Protein AF-A0AAU9UT61-F1 (afdb_monomer_lite)

Secondary structure (DSSP, 8-state):
-----SSHHHHHHHHHHHHHHHHHHHHHHHHHHHHHHHHHHHTTSTTS-HHHHHHHHHHHHHHHHHHHHHHHHHHHHHHHHHHHHHHHHHHHHHHHHHHHHHHTT--HHHHHHHHHHGGGGT-SSHHHHHHHHHHH--TTTHHHHHHHHHHHHHHHHHHHHHHHHHHHHHTSPPPP---PPP-------SSSSSSSSS-S----------------------

InterPro domains:
  IPR051336 Rho GTPase-activating Guanine Nucleotide Exchange Factors [PTHR22826] (3-192)
  IPR056466 Guanine nucleotide e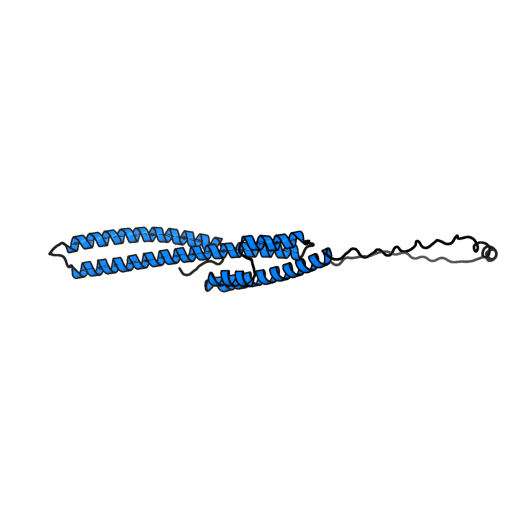xchange factor DBS-like, spectrin-like [PF23289] (108-169)

Radius of gyration: 41.84 Å; chains: 1; bounding box: 64×30×149 Å

Foldseek 3Di:
DPDQDQALVVLVVLLVVLVVVVVVLVVVLVVLVVLLVVLVVQCVDPPDPNVVSVVVNVVSVVVNVVVVVVSVVSNVLSVLSNLLNVLLVLLVVLLVLLVVCLVDPNALVSLVVSQVSCVVSPPPDLVRSLVVSCVSDDPVNNVVSVVSSVSSVVSVVSSVVRNVVNVVVVPDPDDPPPPDPPPPPDDPPDPPPPPPPPPDDDDDDDDDDDDDDDDDDDDDDD

Structure (mmCIF, N/CA/C/O backbone):
data_AF-A0AAU9UT61-F1
#
_entry.id   AF-A0AAU9UT61-F1
#
loop_
_atom_site.group_PDB
_atom_site.id
_atom_site.type_symbol
_atom_site.label_atom_id
_atom_site.label_alt_id
_atom_site.label_comp_id
_atom_site.label_asym_id
_atom_site.label_entity_id
_atom_site.label_seq_id
_atom_site.pdbx_PDB_ins_code
_atom_site.Cartn_x
_atom_site.Cartn_y
_atom_site.Cartn_z
_atom_site.occupancy
_atom_site.B_iso_or_equiv
_atom_site.auth_seq_id
_atom_site.auth_comp_id
_atom_site.auth_asym_id
_atom_site.auth_atom_id
_atom_site.pdbx_PDB_model_num
ATOM 1 N N . MET A 1 1 ? -10.524 -9.223 9.464 1.00 60.22 1 MET A N 1
ATOM 2 C CA . MET A 1 1 ? -10.178 -8.564 8.187 1.00 60.22 1 MET A CA 1
ATOM 3 C C . MET A 1 1 ? -8.662 -8.560 8.034 1.00 60.22 1 MET A C 1
ATOM 5 O O . MET A 1 1 ? -8.000 -7.753 8.673 1.00 60.22 1 MET A O 1
ATOM 9 N N . THR A 1 2 ? -8.104 -9.513 7.288 1.00 74.44 2 THR A N 1
ATOM 10 C CA . THR A 1 2 ? -6.650 -9.608 7.026 1.00 74.44 2 THR A CA 1
ATOM 11 C C . THR A 1 2 ? -6.279 -9.186 5.606 1.00 74.44 2 THR A C 1
ATOM 13 O O . THR A 1 2 ? -5.107 -9.001 5.319 1.00 74.44 2 THR A O 1
ATOM 16 N N . GLU A 1 3 ? -7.267 -9.001 4.729 1.00 87.00 3 GLU A N 1
ATOM 17 C CA . GLU A 1 3 ? -7.051 -8.600 3.341 1.00 87.00 3 GLU A CA 1
ATOM 18 C C . GLU A 1 3 ? -6.483 -7.180 3.237 1.00 87.00 3 GLU A C 1
ATOM 20 O O . GLU A 1 3 ? -6.907 -6.265 3.950 1.00 87.00 3 GLU A O 1
ATOM 25 N N . VAL A 1 4 ? -5.535 -6.994 2.322 1.00 86.75 4 VAL A N 1
ATOM 26 C CA . VAL A 1 4 ? -4.835 -5.723 2.107 1.00 86.75 4 VAL A CA 1
ATOM 27 C C . VAL A 1 4 ? -5.126 -5.123 0.727 1.00 86.75 4 VAL A C 1
ATOM 29 O O . VAL A 1 4 ? -5.067 -3.910 0.599 1.00 86.75 4 VAL A O 1
ATOM 32 N N . GLY A 1 5 ? -5.530 -5.937 -0.256 1.00 90.00 5 GLY A N 1
ATOM 33 C CA . GLY A 1 5 ? -5.783 -5.519 -1.638 1.00 90.00 5 GLY A CA 1
ATOM 34 C C . GLY A 1 5 ? -4.509 -5.463 -2.492 1.00 90.00 5 GLY A C 1
ATOM 35 O O . GLY A 1 5 ? -3.434 -5.114 -2.011 1.00 90.00 5 GLY A O 1
ATOM 36 N N . GLU A 1 6 ? -4.634 -5.820 -3.773 1.00 92.31 6 GLU A N 1
ATOM 37 C CA . GLU A 1 6 ? -3.529 -5.830 -4.755 1.00 92.31 6 GLU A CA 1
ATOM 38 C C . GLU A 1 6 ? -3.671 -4.740 -5.834 1.00 92.31 6 GLU A C 1
ATOM 40 O O . GLU A 1 6 ? -2.904 -4.697 -6.792 1.00 92.31 6 GLU A O 1
ATOM 45 N N . THR A 1 7 ? -4.658 -3.852 -5.696 1.00 95.12 7 THR A N 1
ATOM 46 C CA . THR A 1 7 ? -4.864 -2.694 -6.578 1.00 95.12 7 THR A CA 1
ATOM 47 C C . THR A 1 7 ? -5.206 -1.465 -5.747 1.00 95.12 7 THR A C 1
ATOM 49 O O . THR A 1 7 ? -5.801 -1.598 -4.677 1.00 95.12 7 THR A O 1
ATOM 52 N N . ALA A 1 8 ? -4.874 -0.265 -6.235 1.00 96.44 8 ALA A N 1
ATOM 53 C CA . ALA A 1 8 ? -5.198 0.983 -5.540 1.00 96.44 8 ALA A CA 1
ATOM 54 C C . ALA A 1 8 ? -6.702 1.107 -5.240 1.00 96.44 8 ALA A C 1
ATOM 56 O O . ALA A 1 8 ? -7.068 1.411 -4.110 1.00 96.44 8 ALA A O 1
ATOM 57 N N . ILE A 1 9 ? -7.554 0.766 -6.214 1.00 97.12 9 ILE A N 1
ATOM 58 C CA . ILE A 1 9 ? -9.018 0.799 -6.075 1.00 97.12 9 ILE A CA 1
ATOM 59 C C . ILE A 1 9 ? -9.477 -0.138 -4.954 1.00 97.12 9 ILE A C 1
ATOM 61 O O . ILE A 1 9 ? -10.205 0.285 -4.064 1.00 97.12 9 ILE A O 1
ATOM 65 N N . ARG A 1 10 ? -8.998 -1.391 -4.934 1.00 96.06 10 ARG A N 1
ATOM 66 C CA . ARG A 1 10 ? -9.394 -2.339 -3.883 1.00 96.06 10 ARG A CA 1
ATOM 67 C C . ARG A 1 10 ? -8.943 -1.878 -2.497 1.00 96.06 10 ARG A C 1
ATOM 69 O O . ARG A 1 10 ? -9.664 -2.091 -1.527 1.00 96.06 10 ARG A O 1
ATOM 76 N N . VAL A 1 11 ? -7.757 -1.275 -2.390 1.00 97.44 11 VAL A N 1
ATOM 77 C CA . VAL A 1 11 ? -7.286 -0.701 -1.122 1.00 97.44 11 VAL A CA 1
ATOM 78 C C . VAL A 1 11 ? -8.174 0.471 -0.697 1.00 97.44 11 VAL A C 1
ATOM 80 O O . VAL A 1 11 ? -8.516 0.556 0.479 1.00 97.44 11 VAL A O 1
ATOM 83 N N . ASP A 1 12 ? -8.571 1.342 -1.628 1.00 98.25 12 ASP A N 1
ATOM 84 C CA . ASP A 1 12 ? -9.466 2.472 -1.353 1.00 98.25 12 ASP A CA 1
ATOM 85 C C . ASP A 1 12 ? -10.843 1.987 -0.854 1.00 98.25 12 ASP A C 1
ATOM 87 O O . ASP A 1 12 ? -11.342 2.495 0.153 1.00 98.25 12 ASP A O 1
ATOM 91 N N . ASP A 1 13 ? -11.398 0.930 -1.457 1.00 97.88 13 ASP A N 1
ATOM 92 C CA . ASP A 1 13 ? -12.629 0.283 -0.978 1.00 97.88 13 ASP A CA 1
ATOM 93 C C . ASP A 1 13 ? -12.455 -0.268 0.449 1.00 97.88 13 ASP A C 1
ATOM 95 O O . ASP A 1 13 ? -13.283 -0.029 1.327 1.00 97.88 13 ASP A O 1
ATOM 99 N N . LEU A 1 14 ? -11.339 -0.956 0.721 1.00 97.56 14 LEU A N 1
ATOM 100 C CA . LEU A 1 14 ? -11.031 -1.484 2.055 1.00 97.56 14 LEU A CA 1
ATOM 101 C C . LEU A 1 14 ? -10.856 -0.383 3.107 1.00 97.56 14 LEU A C 1
ATOM 103 O O . LEU A 1 14 ? -11.189 -0.602 4.273 1.00 97.56 14 LEU A O 1
ATOM 107 N N . ILE A 1 15 ? -10.305 0.773 2.727 1.00 98.06 15 ILE A N 1
ATOM 108 C CA . ILE A 1 15 ? -10.194 1.951 3.597 1.00 98.06 15 ILE A CA 1
ATOM 109 C C . ILE A 1 15 ? -11.586 2.480 3.922 1.00 98.06 15 ILE A C 1
ATOM 111 O O . ILE A 1 15 ? -11.870 2.767 5.084 1.00 98.06 15 ILE A O 1
ATOM 115 N N . GLN A 1 16 ? -12.465 2.574 2.925 1.00 98.19 16 GLN A N 1
ATOM 116 C CA . GLN A 1 16 ? -13.840 3.008 3.139 1.00 98.19 16 GLN A CA 1
ATOM 117 C C . GLN A 1 16 ? -14.591 2.052 4.079 1.00 98.19 16 GLN A C 1
ATOM 119 O O . GLN A 1 16 ? -15.157 2.504 5.074 1.00 98.19 16 GLN A O 1
ATOM 124 N N . GLU A 1 17 ? -14.512 0.741 3.832 1.00 97.69 17 GLU A N 1
ATOM 125 C CA . GLU A 1 17 ? -15.081 -0.293 4.707 1.00 97.69 17 GLU A CA 1
ATOM 126 C C . GLU A 1 17 ? -14.534 -0.187 6.145 1.00 97.69 17 GLU A C 1
ATOM 128 O O . GLU A 1 17 ? -15.287 -0.273 7.116 1.00 97.69 17 GLU A O 1
ATOM 133 N N . ALA A 1 18 ? -13.220 0.022 6.305 1.00 97.69 18 ALA A N 1
ATOM 134 C CA . ALA A 1 18 ? -12.590 0.156 7.619 1.00 97.69 18 ALA A CA 1
ATOM 135 C C . ALA A 1 18 ? -13.065 1.413 8.366 1.00 97.69 18 ALA A C 1
ATOM 137 O O . ALA A 1 18 ? -13.357 1.333 9.557 1.00 97.69 18 ALA A O 1
ATOM 138 N N . ASN A 1 19 ? -13.205 2.541 7.666 1.00 97.94 19 ASN A N 1
ATOM 139 C CA . ASN A 1 19 ? -13.713 3.789 8.236 1.00 97.94 19 ASN A CA 1
ATOM 140 C C . ASN A 1 19 ? -15.184 3.673 8.660 1.00 97.94 19 ASN A C 1
ATOM 142 O O . ASN A 1 19 ? -15.597 4.253 9.663 1.00 97.94 19 ASN A O 1
ATOM 146 N N . GLU A 1 20 ? -16.002 2.953 7.893 1.00 97.94 20 GLU A N 1
ATOM 147 C CA . GLU A 1 20 ? -17.396 2.678 8.253 1.00 97.94 20 GLU A CA 1
ATOM 148 C C . GLU A 1 20 ? -17.486 1.778 9.484 1.00 97.94 20 GLU A C 1
ATOM 150 O O . GLU A 1 20 ? -18.242 2.076 10.410 1.00 97.94 20 GLU A O 1
ATOM 155 N N . PHE A 1 21 ? -16.663 0.731 9.537 1.00 97.12 21 PHE A N 1
ATOM 156 C CA . PHE A 1 21 ? -16.574 -0.147 10.697 1.00 97.12 21 PHE A CA 1
ATOM 157 C C . PHE A 1 21 ? -16.093 0.595 11.952 1.00 97.12 21 PHE A C 1
ATOM 159 O O . PHE A 1 21 ? -16.674 0.432 13.022 1.00 97.12 21 PHE A O 1
ATOM 166 N N . GLU A 1 22 ? -15.088 1.463 11.828 1.00 97.88 22 GLU A N 1
ATOM 167 C CA . GLU A 1 22 ? -14.595 2.293 12.932 1.00 97.88 22 GLU A CA 1
ATOM 168 C C . GLU A 1 22 ? -15.691 3.192 13.514 1.00 97.88 22 GLU A C 1
ATOM 170 O O . GLU A 1 22 ? -15.798 3.308 14.733 1.00 97.88 22 GLU A O 1
ATOM 175 N N . LYS A 1 23 ? -16.555 3.779 12.676 1.00 98.00 23 LYS A N 1
ATOM 176 C CA . LYS A 1 23 ? -17.697 4.576 13.160 1.00 98.00 23 LYS A CA 1
ATOM 177 C C . LYS A 1 23 ? -18.652 3.748 14.016 1.00 98.00 23 LYS A C 1
ATOM 179 O O . LYS A 1 23 ? -19.083 4.233 15.056 1.00 98.00 23 LYS A O 1
ATOM 184 N N . LEU A 1 24 ? -18.957 2.517 13.601 1.00 97.31 24 LEU A N 1
ATOM 185 C CA . LEU A 1 24 ? -19.801 1.608 14.382 1.00 97.31 24 LEU A CA 1
ATOM 186 C C . LEU A 1 24 ? -19.140 1.267 15.722 1.00 97.31 24 LEU A C 1
ATOM 188 O O . LEU A 1 24 ? -19.769 1.386 16.769 1.00 97.31 24 LEU A O 1
ATOM 192 N N . CYS A 1 25 ? -17.848 0.933 15.701 1.00 98.00 25 CYS A N 1
ATOM 193 C CA . CYS A 1 25 ? -17.097 0.655 16.920 1.00 98.00 25 CYS A CA 1
ATOM 194 C C . CYS A 1 25 ? -17.022 1.858 17.862 1.00 98.00 25 CYS A C 1
ATOM 196 O O . CYS A 1 25 ? -17.060 1.669 19.072 1.00 98.00 25 CYS A O 1
ATOM 198 N N . ASN A 1 26 ? -16.934 3.086 17.348 1.00 98.12 26 ASN A N 1
ATOM 199 C CA . ASN A 1 26 ? -16.923 4.281 18.191 1.00 98.12 26 ASN A CA 1
ATOM 200 C C . ASN A 1 26 ? -18.237 4.441 18.968 1.00 98.12 26 ASN A C 1
ATOM 202 O O . ASN A 1 26 ? -18.188 4.761 20.152 1.00 98.12 26 ASN A O 1
ATOM 206 N N . CYS A 1 27 ? -19.387 4.123 18.364 1.00 97.44 27 CYS A N 1
ATOM 207 C CA . CYS A 1 27 ? -20.659 4.083 19.092 1.00 97.44 27 CYS A CA 1
ATOM 208 C C . CYS A 1 27 ? -20.646 3.035 20.222 1.00 97.44 27 CYS A C 1
ATOM 210 O O . CYS A 1 27 ? -21.096 3.316 21.333 1.00 97.44 27 CYS A O 1
ATOM 212 N N . ASP A 1 28 ? -20.089 1.846 19.970 1.00 97.75 28 ASP A N 1
ATOM 213 C CA . ASP A 1 28 ? -19.960 0.798 20.992 1.00 97.75 28 ASP A CA 1
ATOM 214 C C . ASP A 1 28 ? -18.986 1.199 22.114 1.00 97.75 28 ASP A C 1
ATOM 216 O O . ASP A 1 28 ? -19.228 0.912 23.287 1.00 97.75 28 ASP A O 1
ATOM 220 N N . LEU A 1 29 ? -17.893 1.891 21.777 1.00 98.62 29 LEU A N 1
ATOM 221 C CA . LEU A 1 29 ? -16.911 2.402 22.737 1.00 98.62 29 LEU A CA 1
ATOM 222 C C . LEU A 1 29 ? -17.504 3.504 23.627 1.00 98.62 29 LEU A C 1
ATOM 224 O O . LEU A 1 29 ? -17.255 3.510 24.833 1.00 98.62 29 LEU A O 1
ATOM 228 N N . GLU A 1 30 ? -18.316 4.400 23.062 1.00 98.50 30 GLU A N 1
ATOM 229 C CA . GLU A 1 30 ? -19.066 5.409 23.819 1.00 98.50 30 GLU A CA 1
ATOM 230 C C . GLU A 1 30 ? -20.062 4.750 24.782 1.00 98.50 30 GLU A C 1
ATOM 232 O O . GLU A 1 30 ? -20.091 5.082 25.971 1.00 98.50 30 GLU A O 1
ATOM 237 N N . ALA A 1 31 ? -20.824 3.758 24.306 1.00 98.31 31 ALA A N 1
ATOM 238 C CA . ALA A 1 31 ? -21.743 2.993 25.144 1.00 98.31 31 ALA A CA 1
ATOM 239 C C . ALA A 1 31 ? -21.006 2.255 26.275 1.00 98.31 31 ALA A C 1
ATOM 241 O O . ALA A 1 31 ? -21.443 2.279 27.427 1.00 98.31 31 ALA A O 1
ATOM 242 N N . ALA A 1 32 ? -19.857 1.647 25.974 1.00 98.50 32 ALA A N 1
ATOM 243 C CA . ALA A 1 32 ? -19.017 0.986 26.963 1.00 98.50 32 ALA A CA 1
ATOM 244 C C . ALA A 1 32 ? -18.505 1.964 28.033 1.00 98.50 32 ALA A C 1
ATOM 246 O O . ALA A 1 32 ? -18.538 1.639 29.220 1.00 98.50 32 ALA A O 1
ATOM 247 N N . SER A 1 33 ? -18.083 3.168 27.631 1.00 98.38 33 SER A N 1
ATOM 248 C CA . SER A 1 33 ? -17.662 4.227 28.557 1.00 98.38 33 SER A CA 1
ATOM 249 C C . SER A 1 33 ? -18.796 4.630 29.500 1.00 98.38 33 SER A C 1
ATOM 251 O O . SER A 1 33 ? -18.595 4.674 30.711 1.00 98.38 33 SER A O 1
ATOM 253 N N . ALA A 1 34 ? -20.008 4.831 28.975 1.00 98.56 34 ALA A N 1
ATOM 254 C CA . ALA A 1 34 ? -21.174 5.169 29.790 1.00 98.56 34 ALA A CA 1
ATOM 255 C C . ALA A 1 34 ? -21.527 4.064 30.806 1.00 98.56 34 ALA A C 1
ATOM 257 O O . ALA A 1 34 ? -21.855 4.356 31.956 1.00 98.56 34 ALA A O 1
ATOM 258 N N . VAL A 1 35 ? -21.425 2.787 30.413 1.00 98.44 35 VAL A N 1
ATOM 259 C CA . VAL A 1 35 ? -21.641 1.643 31.319 1.00 98.44 35 VAL A CA 1
ATOM 260 C C . VAL A 1 35 ? -20.580 1.591 32.418 1.00 98.44 35 VAL A C 1
ATOM 262 O O . VAL A 1 35 ? -20.914 1.333 33.574 1.00 98.44 35 VAL A O 1
ATOM 265 N N . ILE A 1 36 ? -19.316 1.858 32.081 1.00 98.50 36 ILE A N 1
ATOM 266 C CA . ILE A 1 36 ? -18.225 1.933 33.061 1.00 98.50 36 ILE A CA 1
ATOM 267 C C . ILE A 1 36 ? -18.491 3.049 34.075 1.00 98.50 36 ILE A C 1
ATOM 269 O O . ILE A 1 36 ? -18.409 2.802 35.277 1.00 98.50 36 ILE A O 1
ATOM 273 N N . GLU A 1 37 ? -18.859 4.245 33.611 1.00 98.31 37 GLU A N 1
ATOM 274 C CA . GLU A 1 37 ? -19.179 5.384 34.479 1.00 98.31 37 GLU A CA 1
ATOM 275 C C . GLU A 1 37 ? -20.346 5.080 35.425 1.00 98.31 37 GLU A C 1
ATOM 277 O O . GLU A 1 37 ? -20.317 5.460 36.597 1.00 98.31 37 GLU A O 1
ATOM 282 N N . GLU A 1 38 ? -21.377 4.384 34.945 1.00 97.94 38 GLU A N 1
ATOM 283 C CA . GLU A 1 38 ? -22.503 3.988 35.789 1.00 97.94 38 GLU A CA 1
ATOM 284 C C . GLU A 1 38 ? -22.108 2.910 36.806 1.00 97.94 38 GLU A C 1
ATOM 286 O O . GLU A 1 38 ? -22.463 3.008 37.981 1.00 97.94 38 GLU A O 1
ATOM 291 N N . GLY A 1 39 ? -21.292 1.933 36.401 1.00 97.50 39 GLY A N 1
ATOM 292 C CA . GLY A 1 39 ? -20.704 0.958 37.320 1.00 97.50 39 GLY A CA 1
ATOM 293 C C . GLY A 1 39 ? -19.881 1.629 38.425 1.00 97.50 39 GLY A C 1
ATOM 294 O O . GLY A 1 39 ? -20.010 1.282 39.597 1.00 97.50 39 GLY A O 1
ATOM 295 N N . GLU A 1 40 ? -19.098 2.654 38.086 1.00 96.81 40 GLU A N 1
ATOM 296 C CA . GLU A 1 40 ? -18.321 3.447 39.048 1.00 96.81 40 GLU A CA 1
ATOM 297 C C . GLU A 1 40 ? -19.184 4.257 40.022 1.00 96.81 40 GLU A C 1
ATOM 299 O O . GLU A 1 40 ? -18.769 4.497 41.160 1.00 96.81 40 GLU A O 1
ATOM 304 N N . LYS A 1 41 ? -20.394 4.662 39.623 1.00 96.56 41 LYS A N 1
ATOM 305 C CA . LYS A 1 41 ? -21.373 5.251 40.549 1.00 96.56 41 LYS A CA 1
ATOM 306 C C . LYS A 1 41 ? -21.973 4.190 41.465 1.00 96.56 41 LYS A C 1
ATOM 308 O O . LYS A 1 41 ? -22.031 4.423 42.670 1.00 96.56 41 LYS A O 1
ATOM 313 N N . LEU A 1 42 ? -22.371 3.037 40.925 1.00 96.31 42 LEU A N 1
ATOM 314 C CA . LEU A 1 42 ? -22.972 1.943 41.697 1.00 96.31 42 LEU A CA 1
ATOM 315 C C . LEU A 1 42 ? -22.025 1.394 42.765 1.00 96.31 42 LEU A C 1
ATOM 317 O O . LEU A 1 42 ? -22.471 1.127 43.873 1.00 96.31 42 LEU A O 1
ATOM 321 N N . MET A 1 43 ? -20.722 1.308 42.486 1.00 96.62 43 MET A N 1
ATOM 322 C CA . MET A 1 43 ? -19.719 0.872 43.470 1.00 96.62 43 MET A CA 1
ATOM 323 C C . MET A 1 43 ? -19.601 1.795 44.696 1.00 96.62 43 MET A C 1
ATOM 325 O O . MET A 1 43 ? -19.000 1.410 45.696 1.00 96.62 43 MET A O 1
ATOM 329 N N . LYS A 1 44 ? -20.168 3.009 44.651 1.00 94.06 44 LYS A N 1
ATOM 330 C CA . LYS A 1 44 ? -20.243 3.916 45.811 1.00 94.06 44 LYS A CA 1
ATOM 331 C C . LYS A 1 44 ? -21.434 3.605 46.724 1.00 94.06 44 LYS A C 1
ATOM 333 O O . LYS A 1 44 ? -21.485 4.140 47.830 1.00 94.06 44 LYS A O 1
ATOM 338 N N . ASP A 1 45 ? -22.385 2.780 46.277 1.00 92.81 45 ASP A N 1
ATOM 339 C CA . ASP A 1 45 ? -23.514 2.322 47.086 1.00 92.81 45 ASP A CA 1
ATOM 340 C C . ASP A 1 45 ? -23.047 1.222 48.064 1.00 92.81 45 ASP A C 1
ATOM 342 O O . ASP A 1 45 ? -22.555 0.181 47.611 1.00 92.81 45 ASP A O 1
ATOM 346 N N . PRO A 1 46 ? -23.220 1.402 49.391 1.00 87.06 46 PRO A N 1
ATOM 347 C CA . PRO A 1 46 ? -22.836 0.414 50.403 1.00 87.06 46 PRO A CA 1
ATOM 348 C C . PRO A 1 46 ? -23.513 -0.957 50.268 1.00 87.06 46 PRO A C 1
ATOM 350 O O . PRO A 1 46 ? -23.050 -1.921 50.872 1.00 87.06 46 PRO A O 1
ATOM 353 N N . LEU A 1 47 ? -24.626 -1.045 49.535 1.00 90.75 47 LEU A N 1
ATOM 354 C CA . LEU A 1 47 ? -25.378 -2.281 49.315 1.00 90.75 47 LEU A CA 1
ATOM 355 C C . LEU A 1 47 ? -24.985 -2.998 48.014 1.00 90.75 47 LEU A C 1
ATOM 357 O O . LEU A 1 47 ? -25.509 -4.075 47.724 1.00 90.75 47 LEU A O 1
ATOM 361 N N . SER A 1 48 ? -24.090 -2.410 47.217 1.00 88.00 48 SER A N 1
ATOM 362 C CA . SER A 1 48 ? -23.665 -2.968 45.935 1.00 88.00 48 SER A CA 1
ATOM 363 C C . SER A 1 48 ? -22.648 -4.104 46.084 1.00 88.00 48 SER A C 1
ATOM 365 O O . SER A 1 48 ? -21.900 -4.204 47.057 1.00 88.00 48 SER A O 1
ATOM 367 N N . SER A 1 49 ? -22.595 -4.972 45.073 1.00 89.81 49 SER A N 1
ATOM 368 C CA . SER A 1 49 ? -21.585 -6.026 44.974 1.00 89.81 49 SER A CA 1
ATOM 369 C C . SER A 1 49 ? -20.336 -5.497 44.263 1.00 89.81 49 SER A C 1
ATOM 371 O O . SER A 1 49 ? -20.143 -5.729 43.069 1.00 89.81 49 SER A O 1
ATOM 373 N N . VAL A 1 50 ? -19.521 -4.736 44.999 1.00 92.81 50 VAL A N 1
ATOM 374 C CA . VAL A 1 50 ? -18.379 -3.972 44.462 1.00 92.81 50 VAL A CA 1
ATOM 375 C C . VAL A 1 50 ? -17.438 -4.838 43.619 1.00 92.81 50 VAL A C 1
ATOM 377 O O . VAL A 1 50 ? -17.231 -4.519 42.453 1.00 92.81 50 VAL A O 1
ATOM 380 N N . ASP A 1 51 ? -16.961 -5.970 44.147 1.00 92.56 51 ASP A N 1
ATOM 381 C CA . ASP A 1 51 ? -15.981 -6.836 43.465 1.00 92.56 51 ASP A CA 1
ATOM 382 C C . ASP A 1 51 ? -16.463 -7.318 42.084 1.00 92.56 51 ASP A C 1
ATOM 384 O O . ASP A 1 51 ? -15.706 -7.383 41.112 1.00 92.56 51 ASP A O 1
ATOM 388 N N . HIS A 1 52 ? -17.754 -7.645 41.973 1.00 94.25 52 HIS A N 1
ATOM 389 C CA . HIS A 1 52 ? -18.342 -8.113 40.721 1.00 94.25 52 HIS A CA 1
ATOM 390 C C . HIS A 1 52 ? -18.494 -6.981 39.698 1.00 94.25 52 HIS A C 1
ATOM 392 O O . HIS A 1 52 ? -18.246 -7.196 38.508 1.00 94.25 52 HIS A O 1
ATOM 398 N N . ILE A 1 53 ? -18.894 -5.787 40.148 1.00 96.81 53 ILE A N 1
ATOM 399 C CA . ILE A 1 53 ? -19.034 -4.608 39.285 1.00 96.81 53 ILE A CA 1
ATOM 400 C C . ILE A 1 53 ? -17.654 -4.159 38.795 1.00 96.81 53 ILE A C 1
ATOM 402 O O . ILE A 1 53 ? -17.472 -3.949 37.595 1.00 96.81 53 ILE A O 1
ATOM 406 N N . GLU A 1 54 ? -16.670 -4.088 39.692 1.00 97.38 54 GLU A N 1
ATOM 407 C CA . GLU A 1 54 ? -15.296 -3.710 39.367 1.00 97.38 54 GLU A CA 1
ATOM 408 C C . GLU A 1 54 ? -14.707 -4.639 38.303 1.00 97.38 54 GLU A C 1
ATOM 410 O O . GLU A 1 54 ? -14.239 -4.170 37.262 1.00 97.38 54 GLU A O 1
ATOM 415 N N . SER A 1 55 ? -14.826 -5.957 38.504 1.00 97.81 55 SER A N 1
ATOM 416 C CA . SER A 1 55 ? -14.347 -6.964 37.552 1.00 97.81 55 SER A CA 1
ATOM 417 C C . SER A 1 55 ? -14.928 -6.762 36.146 1.00 97.81 55 SER A C 1
ATOM 419 O O . SER A 1 55 ? -14.192 -6.826 35.156 1.00 97.81 55 SER A O 1
ATOM 421 N N . LYS A 1 56 ? -16.227 -6.451 36.040 1.00 98.06 56 LYS A N 1
ATOM 422 C CA . LYS A 1 56 ? -16.890 -6.206 34.751 1.00 98.06 56 LYS A CA 1
ATOM 423 C C . LYS A 1 56 ? -16.491 -4.884 34.108 1.00 98.06 56 LYS A C 1
ATOM 425 O O . LYS A 1 56 ? -16.254 -4.860 32.900 1.00 98.06 56 LYS A O 1
ATOM 430 N N . CYS A 1 57 ? -16.339 -3.816 34.887 1.00 98.44 57 CYS A N 1
ATOM 431 C CA . CYS A 1 57 ? -15.821 -2.547 34.377 1.00 98.44 57 CYS A CA 1
ATOM 432 C C . CYS A 1 57 ? -14.380 -2.692 33.864 1.00 98.44 57 CYS A C 1
ATOM 434 O O . CYS A 1 57 ? -14.037 -2.153 32.812 1.00 98.44 57 CYS A O 1
ATOM 436 N N . GLU A 1 58 ? -13.526 -3.448 34.559 1.00 98.38 58 GLU A N 1
ATOM 437 C CA . GLU A 1 58 ? -12.168 -3.717 34.088 1.00 98.38 58 GLU A CA 1
ATOM 438 C C . GLU A 1 58 ? -12.120 -4.571 32.817 1.00 98.38 58 GLU A C 1
ATOM 440 O O . GLU A 1 58 ? -11.325 -4.292 31.918 1.00 98.38 58 GLU A O 1
ATOM 445 N N . GLU A 1 59 ? -12.941 -5.620 32.733 1.00 98.44 59 GLU A N 1
ATOM 446 C CA . GLU A 1 59 ? -13.063 -6.454 31.534 1.00 98.44 59 GLU A CA 1
ATOM 447 C C . GLU A 1 59 ? -13.488 -5.611 30.321 1.00 98.44 59 GLU A C 1
ATOM 449 O O . GLU A 1 59 ? -12.888 -5.719 29.244 1.00 98.44 59 GLU A O 1
ATOM 454 N N . LEU A 1 60 ? -14.453 -4.705 30.515 1.00 98.44 60 LEU A N 1
ATOM 455 C CA . LEU A 1 60 ? -14.928 -3.812 29.464 1.00 98.44 60 LEU A CA 1
ATOM 456 C C . LEU A 1 60 ? -13.849 -2.804 29.048 1.00 98.44 60 LEU A C 1
ATOM 458 O O . LEU A 1 60 ? -13.592 -2.659 27.856 1.00 98.44 60 LEU A O 1
ATOM 462 N N . ARG A 1 61 ? -13.125 -2.201 30.005 1.00 98.62 61 ARG A N 1
ATOM 463 C CA . ARG A 1 61 ? -11.966 -1.334 29.714 1.00 98.62 61 ARG A CA 1
ATOM 464 C C . ARG A 1 61 ? -10.911 -2.049 28.873 1.00 98.62 61 ARG A C 1
ATOM 466 O O . ARG A 1 61 ? -10.490 -1.516 27.849 1.00 98.62 61 ARG A O 1
ATOM 473 N N . ARG A 1 62 ? -10.507 -3.265 29.267 1.00 98.62 62 ARG A N 1
ATOM 474 C CA . ARG A 1 62 ? -9.510 -4.055 28.520 1.00 98.62 62 ARG A CA 1
ATOM 475 C C . ARG A 1 62 ? -9.983 -4.355 27.098 1.00 98.62 62 ARG A C 1
ATOM 477 O O . ARG A 1 62 ? -9.204 -4.219 26.156 1.00 98.62 62 ARG A O 1
ATOM 484 N N . THR A 1 63 ? -11.250 -4.732 26.938 1.00 98.38 63 THR A N 1
ATOM 485 C CA . THR A 1 63 ? -11.834 -5.054 25.628 1.00 98.38 63 THR A CA 1
ATOM 486 C C . THR A 1 63 ? -11.915 -3.819 24.728 1.00 98.38 63 THR A C 1
ATOM 488 O O . THR A 1 63 ? -11.507 -3.890 23.569 1.00 98.38 63 THR A O 1
ATOM 491 N N . SER A 1 64 ? -12.339 -2.672 25.267 1.00 98.62 64 SER A N 1
ATOM 492 C CA . SER A 1 64 ? -12.350 -1.389 24.555 1.00 98.62 64 SER A CA 1
ATOM 493 C C . SER A 1 64 ? -10.950 -0.977 24.100 1.00 98.62 64 SER A C 1
ATOM 495 O O . SER A 1 64 ? -10.755 -0.635 22.935 1.00 98.62 64 SER A O 1
ATOM 497 N N . SER A 1 65 ? -9.942 -1.074 24.977 1.00 98.56 65 SER A N 1
ATOM 498 C CA . SER A 1 65 ? -8.549 -0.785 24.610 1.00 98.56 65 SER A CA 1
ATOM 499 C C . SER A 1 65 ? -8.037 -1.701 23.497 1.00 98.56 65 SER A C 1
ATOM 501 O O . SER A 1 65 ? -7.400 -1.225 22.557 1.00 98.56 65 SER A O 1
ATOM 503 N N . LEU A 1 66 ? -8.344 -3.001 23.565 1.00 98.31 66 LEU A N 1
ATOM 504 C CA . LEU A 1 66 ? -7.964 -3.953 22.524 1.00 98.31 66 LEU A CA 1
ATOM 505 C C . LEU A 1 66 ? -8.628 -3.614 21.183 1.00 98.31 66 LEU A C 1
ATOM 507 O O . LEU A 1 66 ? -7.966 -3.663 20.148 1.00 98.31 66 LEU A O 1
ATOM 511 N N . LEU A 1 67 ? -9.915 -3.260 21.182 1.00 98.06 67 LEU A N 1
ATOM 512 C CA . LEU A 1 67 ? -10.631 -2.877 19.965 1.00 98.06 67 LEU A CA 1
ATOM 513 C C . LEU A 1 67 ? -10.004 -1.639 19.308 1.00 98.06 67 LEU A C 1
ATOM 515 O O . LEU A 1 67 ? -9.727 -1.666 18.108 1.00 98.06 67 LEU A O 1
ATOM 519 N N . ILE A 1 68 ? -9.696 -0.606 20.100 1.00 98.44 68 ILE A N 1
ATOM 520 C CA . ILE A 1 68 ? -9.016 0.612 19.630 1.00 98.44 68 ILE A CA 1
ATOM 521 C C . ILE A 1 68 ? -7.672 0.265 18.975 1.00 98.44 68 ILE A C 1
ATOM 523 O O . ILE A 1 68 ? -7.399 0.702 17.856 1.00 98.44 68 ILE A O 1
ATOM 527 N N . GLU A 1 69 ? -6.853 -0.571 19.621 1.00 98.19 69 GLU A N 1
ATOM 528 C CA . GLU A 1 69 ? -5.562 -1.000 19.068 1.00 98.19 69 GLU A CA 1
ATOM 529 C C . GLU A 1 69 ? -5.737 -1.719 17.718 1.00 98.19 69 GLU A C 1
ATOM 531 O O . GLU A 1 69 ? -4.982 -1.488 16.768 1.00 98.19 69 GLU A O 1
ATOM 536 N N . LYS A 1 70 ? -6.753 -2.584 17.595 1.00 97.44 70 LYS A N 1
ATOM 537 C CA . LYS A 1 70 ? -7.029 -3.318 16.350 1.00 97.44 70 LYS A CA 1
ATOM 538 C C . LYS A 1 70 ? -7.468 -2.393 15.218 1.00 97.44 70 LYS A C 1
ATOM 540 O O . LYS A 1 70 ? -6.994 -2.588 14.097 1.00 97.44 70 LYS A O 1
ATOM 545 N N . ILE A 1 71 ? -8.313 -1.403 15.499 1.00 97.69 71 ILE A N 1
ATOM 546 C CA . ILE A 1 71 ? -8.751 -0.396 14.521 1.00 97.69 71 ILE A CA 1
ATOM 547 C C . ILE A 1 71 ? -7.549 0.422 14.041 1.00 97.69 71 ILE A C 1
ATOM 549 O O . ILE A 1 71 ? -7.271 0.470 12.843 1.00 97.69 71 ILE A O 1
ATOM 553 N N . GLN A 1 72 ? -6.753 0.962 14.968 1.00 97.81 72 GLN A N 1
ATOM 554 C CA . GLN A 1 72 ? -5.554 1.738 14.635 1.00 97.81 72 GLN A CA 1
ATOM 555 C C . GLN A 1 72 ? -4.564 0.929 13.792 1.00 97.81 72 GLN A C 1
ATOM 557 O O . GLN A 1 72 ? -4.050 1.409 12.778 1.00 97.81 72 GLN A O 1
ATOM 562 N N . LYS A 1 73 ? -4.324 -0.332 14.171 1.00 96.75 73 LYS A N 1
ATOM 563 C CA . LYS A 1 73 ? -3.452 -1.233 13.415 1.00 96.75 73 LYS A CA 1
ATOM 564 C C . LYS A 1 73 ? -3.991 -1.499 12.010 1.00 96.75 73 LYS A C 1
ATOM 566 O O . LYS A 1 73 ? -3.202 -1.540 11.065 1.00 96.75 73 LYS A O 1
ATOM 571 N N . ARG A 1 74 ? -5.307 -1.685 11.863 1.00 96.56 74 ARG A N 1
ATOM 572 C CA . ARG A 1 74 ? -5.957 -1.910 10.567 1.00 96.56 74 ARG A CA 1
ATOM 573 C C . ARG A 1 74 ? -5.819 -0.691 9.657 1.00 96.56 74 ARG A C 1
ATOM 575 O O . ARG A 1 74 ? -5.379 -0.856 8.521 1.00 96.56 74 ARG A O 1
ATOM 582 N N . ASN A 1 75 ? -6.109 0.500 10.172 1.00 97.06 75 ASN A N 1
ATOM 583 C CA . ASN A 1 75 ? -6.010 1.749 9.420 1.00 97.06 75 ASN A CA 1
ATOM 584 C C . ASN A 1 75 ? -4.567 2.022 8.987 1.00 97.06 75 ASN A C 1
ATOM 586 O O . ASN A 1 75 ? -4.311 2.244 7.808 1.00 97.06 75 ASN A O 1
ATOM 590 N N . MET A 1 76 ? -3.596 1.887 9.900 1.00 96.19 76 MET A N 1
ATOM 591 C CA . MET A 1 76 ? -2.175 2.044 9.563 1.00 96.19 76 MET A CA 1
ATOM 592 C C . MET A 1 76 ? -1.730 1.070 8.463 1.00 96.19 76 MET A C 1
ATOM 594 O O . MET A 1 76 ? -0.959 1.442 7.578 1.00 96.19 76 MET A O 1
ATOM 598 N N . LEU A 1 77 ? -2.182 -0.186 8.526 1.00 95.56 77 LEU A N 1
ATOM 599 C CA . LEU A 1 77 ? -1.848 -1.190 7.521 1.00 95.56 77 LEU A CA 1
ATOM 600 C C . LEU A 1 77 ? -2.399 -0.806 6.141 1.00 95.56 77 LEU A C 1
ATOM 602 O O . LEU A 1 77 ? -1.673 -0.909 5.155 1.00 95.56 77 LEU A O 1
ATOM 606 N N . LEU A 1 78 ? -3.650 -0.346 6.072 1.00 96.62 78 LEU A N 1
ATOM 607 C CA . LEU A 1 78 ? -4.282 0.049 4.813 1.00 96.62 78 LEU A CA 1
ATOM 608 C C . LEU A 1 78 ? -3.658 1.309 4.209 1.00 96.62 78 LEU A C 1
ATOM 610 O O . LEU A 1 78 ? -3.431 1.350 3.003 1.00 96.62 78 LEU A O 1
ATOM 614 N N . THR A 1 79 ? -3.277 2.289 5.031 1.00 96.69 79 THR A N 1
ATOM 615 C CA . THR A 1 79 ? -2.533 3.465 4.557 1.00 96.69 79 THR A CA 1
ATOM 616 C C . THR A 1 79 ? -1.221 3.056 3.887 1.00 96.69 79 THR A C 1
ATOM 618 O O . THR A 1 79 ? -0.942 3.464 2.761 1.00 96.69 79 THR A O 1
ATOM 621 N N . LYS A 1 80 ? -0.440 2.174 4.526 1.00 95.81 80 LYS A N 1
ATOM 622 C CA . LYS A 1 80 ? 0.819 1.667 3.949 1.00 95.81 80 LYS A CA 1
ATOM 623 C C . LYS A 1 80 ? 0.594 0.874 2.665 1.00 95.81 80 LYS A C 1
ATOM 625 O O . LYS A 1 80 ? 1.365 0.999 1.716 1.00 95.81 80 LYS A O 1
ATOM 630 N N . ALA A 1 81 ? -0.468 0.073 2.617 1.00 96.44 81 ALA A N 1
ATOM 631 C CA . ALA A 1 81 ? -0.851 -0.645 1.410 1.00 96.44 81 ALA A CA 1
ATOM 632 C C . ALA A 1 81 ? -1.171 0.310 0.259 1.00 96.44 81 ALA A C 1
ATOM 634 O O . ALA A 1 81 ? -0.756 0.079 -0.876 1.00 96.44 81 ALA A O 1
ATOM 635 N N . ARG A 1 82 ? -1.854 1.418 0.554 1.00 97.69 82 ARG A N 1
ATOM 636 C CA . ARG A 1 82 ? -2.233 2.402 -0.455 1.00 97.69 82 ARG A CA 1
ATOM 637 C C . ARG A 1 82 ? -1.029 3.131 -1.036 1.00 97.69 82 ARG A C 1
ATOM 639 O O . ARG A 1 82 ? -0.974 3.349 -2.249 1.00 97.69 82 ARG A O 1
ATOM 646 N N . GLU A 1 83 ? -0.065 3.469 -0.184 1.00 96.19 83 GLU A N 1
ATOM 647 C CA . GLU A 1 83 ? 1.226 4.030 -0.590 1.00 96.19 83 GLU A CA 1
ATOM 648 C C . GLU A 1 83 ? 2.025 3.047 -1.457 1.00 96.19 83 GLU A C 1
ATOM 650 O O . GLU A 1 83 ? 2.635 3.448 -2.450 1.00 96.19 83 GLU A O 1
ATOM 655 N N . LEU A 1 84 ? 2.006 1.753 -1.113 1.00 96.69 84 LEU A N 1
ATOM 656 C CA . LEU A 1 84 ? 2.640 0.709 -1.915 1.00 96.69 84 LEU A CA 1
ATOM 657 C C . LEU A 1 84 ? 2.005 0.612 -3.310 1.00 96.69 84 LEU A C 1
ATOM 659 O O . LEU A 1 84 ? 2.737 0.592 -4.300 1.00 96.69 84 LEU A O 1
ATOM 663 N N . MET A 1 85 ? 0.670 0.596 -3.398 1.00 97.50 85 MET A N 1
ATOM 664 C CA . MET A 1 85 ? -0.035 0.530 -4.685 1.00 97.50 85 MET A CA 1
ATOM 665 C C . MET A 1 85 ? 0.248 1.753 -5.567 1.00 97.50 85 MET A C 1
ATOM 667 O O . MET A 1 85 ? 0.512 1.589 -6.752 1.00 97.50 85 MET A O 1
ATOM 671 N N . ASP A 1 86 ? 0.315 2.963 -4.998 1.00 96.38 86 ASP A N 1
ATOM 672 C CA . ASP A 1 86 ? 0.676 4.176 -5.754 1.00 96.38 86 ASP A CA 1
ATOM 673 C C . ASP A 1 86 ? 2.071 4.075 -6.399 1.00 96.38 86 ASP A C 1
ATOM 675 O O . ASP A 1 86 ? 2.277 4.451 -7.557 1.00 96.38 86 ASP A O 1
ATOM 679 N N . ARG A 1 87 ? 3.048 3.521 -5.671 1.00 96.06 87 ARG A N 1
ATOM 680 C CA . ARG A 1 87 ? 4.401 3.301 -6.205 1.00 96.06 87 ARG A CA 1
ATOM 681 C C . ARG A 1 87 ? 4.419 2.231 -7.293 1.00 96.06 87 ARG A C 1
ATOM 683 O O . ARG A 1 87 ? 5.146 2.387 -8.275 1.00 96.06 87 ARG A O 1
ATOM 690 N N . ILE A 1 88 ? 3.629 1.170 -7.131 1.00 96.94 88 ILE A N 1
ATOM 691 C CA . ILE A 1 88 ? 3.466 0.117 -8.139 1.00 96.94 88 ILE A CA 1
ATOM 692 C C . ILE A 1 88 ? 2.864 0.688 -9.426 1.00 96.94 88 ILE A C 1
ATOM 694 O O . ILE A 1 88 ? 3.404 0.441 -10.502 1.00 96.94 88 ILE A O 1
ATOM 698 N N . ASP A 1 89 ? 1.808 1.496 -9.333 1.00 97.69 89 ASP A N 1
ATOM 699 C CA . ASP A 1 89 ? 1.152 2.094 -10.501 1.00 97.69 89 ASP A CA 1
ATOM 700 C C . ASP A 1 89 ? 2.103 3.018 -11.272 1.00 97.69 89 ASP A C 1
ATOM 702 O O . ASP A 1 89 ? 2.204 2.940 -12.501 1.00 97.69 89 ASP A O 1
ATOM 706 N N . LYS A 1 90 ? 2.889 3.832 -10.555 1.00 97.75 90 LYS A N 1
ATOM 707 C CA . LYS A 1 90 ? 3.938 4.674 -11.154 1.00 97.75 90 LYS A CA 1
ATOM 708 C C . LYS A 1 90 ? 5.010 3.842 -11.858 1.00 97.75 90 LYS A C 1
ATOM 710 O O . LYS A 1 90 ? 5.363 4.147 -12.997 1.00 97.75 90 LYS A O 1
ATOM 715 N N . ALA A 1 91 ? 5.487 2.770 -11.225 1.00 98.00 91 ALA A N 1
ATOM 716 C CA . ALA A 1 91 ? 6.465 1.867 -11.827 1.00 98.00 91 ALA A CA 1
ATOM 717 C C . ALA A 1 91 ? 5.916 1.153 -13.070 1.00 98.00 91 ALA A C 1
ATOM 719 O O . ALA A 1 91 ? 6.619 1.041 -14.074 1.00 98.00 91 ALA A O 1
ATOM 720 N N . ASN A 1 92 ? 4.658 0.713 -13.039 1.00 98.12 92 ASN A N 1
ATOM 721 C CA . ASN A 1 92 ? 4.005 0.070 -14.176 1.00 98.12 92 ASN A CA 1
ATOM 722 C C . ASN A 1 92 ? 3.828 1.033 -15.355 1.00 98.12 92 ASN A C 1
ATOM 724 O O . ASN A 1 92 ? 4.143 0.665 -16.487 1.00 98.12 92 ASN A O 1
ATOM 728 N N . SER A 1 93 ? 3.393 2.268 -15.093 1.00 98.19 93 SER A N 1
ATOM 729 C CA . SER A 1 93 ? 3.279 3.322 -16.110 1.00 98.19 93 SER A CA 1
ATOM 730 C C . SER A 1 93 ? 4.638 3.661 -16.736 1.00 98.19 93 SER A C 1
ATOM 732 O O . SER A 1 93 ? 4.783 3.727 -17.962 1.00 98.19 93 SER A O 1
ATOM 734 N N . TRP A 1 94 ? 5.674 3.773 -15.900 1.00 98.62 94 TRP A N 1
ATOM 735 C CA . TRP A 1 94 ? 7.048 3.961 -16.357 1.00 98.62 94 TRP A CA 1
ATOM 736 C C . TRP A 1 94 ? 7.536 2.792 -17.223 1.00 98.62 94 TRP A C 1
ATOM 738 O O . TRP A 1 94 ? 8.095 3.016 -18.295 1.00 98.62 94 TRP A O 1
ATOM 748 N N . CYS A 1 95 ? 7.268 1.546 -16.818 1.00 98.50 95 CYS A N 1
ATOM 749 C CA . CYS A 1 95 ? 7.616 0.366 -17.609 1.00 98.50 95 CYS A CA 1
ATOM 750 C C . CYS A 1 95 ? 6.898 0.352 -18.964 1.00 98.50 95 CYS A C 1
ATOM 752 O O . CYS A 1 95 ? 7.526 0.033 -19.969 1.00 98.50 95 CYS A O 1
ATOM 754 N N . ALA A 1 96 ? 5.606 0.697 -19.008 1.00 98.31 96 ALA A N 1
ATOM 755 C CA . ALA A 1 96 ? 4.840 0.762 -20.254 1.00 98.31 96 ALA A CA 1
ATOM 756 C C . ALA A 1 96 ? 5.455 1.778 -21.230 1.00 98.31 96 ALA A C 1
ATOM 758 O O . ALA A 1 96 ? 5.783 1.429 -22.363 1.00 98.31 96 ALA A O 1
ATOM 759 N N . THR A 1 97 ? 5.738 2.987 -20.738 1.00 97.94 97 THR A N 1
ATOM 760 C CA . THR A 1 97 ? 6.421 4.039 -21.509 1.00 97.94 97 THR A CA 1
ATOM 761 C C . THR A 1 97 ? 7.807 3.578 -21.974 1.00 97.94 97 THR A C 1
ATOM 763 O O . THR A 1 97 ? 8.211 3.805 -23.115 1.00 97.94 97 THR A O 1
ATOM 766 N N . GLY A 1 98 ? 8.548 2.890 -21.101 1.00 97.94 98 GLY A N 1
ATOM 767 C CA . GLY A 1 98 ? 9.861 2.345 -21.420 1.00 97.94 98 GLY A CA 1
ATOM 768 C C . GLY A 1 98 ? 9.815 1.314 -22.543 1.00 97.94 98 GLY A C 1
ATOM 769 O O . GLY A 1 98 ? 10.626 1.387 -23.462 1.00 97.94 98 GLY A O 1
ATOM 770 N N . VAL A 1 99 ? 8.844 0.398 -22.523 1.00 97.88 99 VAL A N 1
ATOM 771 C CA . VAL A 1 99 ? 8.652 -0.595 -23.590 1.00 97.88 99 VAL A CA 1
ATOM 772 C C . VAL A 1 99 ? 8.365 0.082 -24.931 1.00 97.88 99 VAL A C 1
ATOM 774 O O . VAL A 1 99 ? 8.988 -0.285 -25.927 1.00 97.88 99 VAL A O 1
ATOM 777 N N . GLU A 1 100 ? 7.505 1.101 -24.967 1.00 96.94 100 GLU A N 1
ATOM 778 C CA . GLU A 1 100 ? 7.211 1.857 -26.194 1.00 96.94 100 GLU A CA 1
ATOM 779 C C . GLU A 1 100 ? 8.466 2.538 -26.766 1.00 96.94 100 GLU A C 1
ATOM 781 O O . GLU A 1 100 ? 8.775 2.397 -27.952 1.00 96.94 100 GLU A O 1
ATOM 786 N N . ILE A 1 101 ? 9.249 3.216 -25.918 1.00 96.62 101 ILE A N 1
ATOM 787 C CA . ILE A 1 101 ? 10.508 3.868 -26.320 1.00 96.62 101 ILE A CA 1
ATOM 788 C C . ILE A 1 101 ? 11.538 2.841 -26.804 1.00 96.62 101 ILE A C 1
ATOM 790 O O . ILE A 1 101 ? 12.298 3.113 -27.741 1.00 96.62 101 ILE A O 1
ATOM 794 N N . LEU A 1 102 ? 11.612 1.676 -26.157 1.00 96.12 102 LEU A N 1
ATOM 795 C CA . LEU A 1 102 ? 12.560 0.617 -26.495 1.00 96.12 102 LEU A CA 1
ATOM 796 C C . LEU A 1 102 ? 12.222 -0.044 -27.832 1.00 96.12 102 LEU A C 1
ATOM 798 O O . LEU A 1 102 ? 13.140 -0.209 -28.639 1.00 96.12 102 LEU A O 1
ATOM 802 N N . ALA A 1 103 ? 10.945 -0.356 -28.067 1.00 94.31 103 ALA A N 1
ATOM 803 C CA . ALA A 1 103 ? 10.451 -0.977 -29.294 1.00 94.31 103 ALA A CA 1
ATOM 804 C C . ALA A 1 103 ? 10.466 -0.024 -30.501 1.00 94.31 103 ALA A C 1
ATOM 806 O O . ALA A 1 103 ? 10.655 -0.469 -31.630 1.00 94.31 103 ALA A O 1
ATOM 807 N N . GLY A 1 104 ? 10.280 1.279 -30.273 1.00 89.06 104 GLY A N 1
ATOM 808 C CA . GLY A 1 104 ? 10.319 2.296 -31.322 1.00 89.06 104 GLY A CA 1
ATOM 809 C C . GLY A 1 104 ? 11.711 2.872 -31.610 1.00 89.06 104 GLY A C 1
ATOM 810 O O . GLY A 1 104 ? 12.728 2.526 -30.997 1.00 89.06 104 GLY A O 1
ATOM 811 N N . GLU A 1 105 ? 11.748 3.869 -32.495 1.00 81.25 105 GLU A N 1
ATOM 812 C CA . GLU A 1 105 ? 12.953 4.645 -32.842 1.00 81.25 105 GLU A CA 1
ATOM 813 C C . GLU A 1 105 ? 13.308 5.715 -31.787 1.00 81.25 105 GLU A C 1
ATOM 815 O O . GLU A 1 105 ? 13.890 6.753 -32.098 1.00 81.25 105 GLU A O 1
ATOM 820 N N . GLY A 1 106 ? 12.951 5.489 -30.517 1.00 83.75 106 GLY A N 1
ATOM 821 C CA . GLY A 1 106 ? 13.228 6.422 -29.427 1.00 83.75 106 GLY A CA 1
ATOM 822 C C . GLY A 1 106 ? 14.710 6.809 -29.372 1.00 83.75 106 GLY A C 1
ATOM 823 O O . GLY A 1 106 ? 15.568 5.977 -29.068 1.00 83.75 106 GLY A O 1
ATOM 824 N N . GLY A 1 107 ? 15.003 8.073 -29.685 1.00 92.94 107 GLY A N 1
ATOM 825 C CA . GLY A 1 107 ? 16.356 8.625 -29.688 1.00 92.94 107 GLY A CA 1
ATOM 826 C C . GLY A 1 107 ? 16.899 8.898 -28.283 1.00 92.94 107 GLY A C 1
ATOM 827 O O . GLY A 1 107 ? 16.208 8.721 -27.279 1.00 92.94 107 GLY A O 1
ATOM 828 N N . LEU A 1 108 ? 18.145 9.379 -28.207 1.00 95.44 108 LEU A N 1
ATOM 829 C CA . LEU A 1 108 ? 18.861 9.558 -26.937 1.00 95.44 108 LEU A CA 1
ATOM 830 C C . LEU A 1 108 ? 18.093 10.447 -25.947 1.00 95.44 108 LEU A C 1
ATOM 832 O O . LEU A 1 108 ? 18.017 10.117 -24.771 1.00 95.44 108 LEU A O 1
ATOM 836 N N . LEU A 1 109 ? 17.464 11.521 -26.434 1.00 96.38 109 LEU A N 1
ATOM 837 C CA . LEU A 1 109 ? 16.672 12.433 -25.606 1.00 96.38 109 LEU A CA 1
ATOM 838 C C . LEU A 1 109 ? 15.480 11.737 -24.927 1.00 96.38 109 LEU A C 1
ATOM 840 O O . LEU A 1 109 ? 15.206 11.996 -23.759 1.00 96.38 109 LEU A O 1
ATOM 844 N N . ALA A 1 110 ? 14.784 10.845 -25.637 1.00 97.50 110 ALA A N 1
ATOM 845 C CA . ALA A 1 110 ? 13.640 10.119 -25.085 1.00 97.50 110 ALA A CA 1
ATOM 846 C C . ALA A 1 110 ? 14.079 9.126 -24.000 1.00 97.50 110 ALA A C 1
ATOM 848 O O . ALA A 1 110 ? 13.439 9.023 -22.957 1.00 97.50 110 ALA A O 1
ATOM 849 N N . VAL A 1 111 ? 15.201 8.434 -24.221 1.00 97.44 111 VAL A N 1
ATOM 850 C CA . VAL A 1 111 ? 15.774 7.502 -23.238 1.00 97.44 111 VAL A CA 1
ATOM 851 C C . VAL A 1 111 ? 16.294 8.246 -22.004 1.00 97.44 111 VAL A C 1
ATOM 853 O O . VAL A 1 111 ? 16.080 7.797 -20.879 1.00 97.44 111 VAL A O 1
ATOM 856 N N . ASP A 1 112 ? 16.938 9.398 -22.192 1.00 96.88 112 ASP A N 1
ATOM 857 C CA . ASP A 1 112 ? 17.416 10.232 -21.088 1.00 96.88 112 ASP A CA 1
ATOM 858 C C . ASP A 1 112 ? 16.253 10.757 -20.243 1.00 96.88 112 ASP A C 1
ATOM 860 O O . ASP A 1 112 ? 16.318 10.670 -19.015 1.00 96.88 112 ASP A O 1
ATOM 864 N N . LYS A 1 113 ? 15.168 11.202 -20.892 1.00 97.06 113 LYS A N 1
ATOM 865 C CA . LYS A 1 113 ? 13.936 11.613 -20.215 1.00 97.06 113 LYS A CA 1
ATOM 866 C C . LYS A 1 113 ? 13.303 10.461 -19.430 1.00 97.06 113 LYS A C 1
ATOM 868 O O . LYS A 1 113 ? 12.987 10.642 -18.263 1.00 97.06 113 LYS A O 1
ATOM 873 N N . LEU A 1 114 ? 13.186 9.265 -20.014 1.00 97.44 114 LEU A N 1
ATOM 874 C CA . LEU A 1 114 ? 12.651 8.086 -19.317 1.00 97.44 114 LEU A CA 1
ATOM 875 C C . LEU A 1 114 ? 13.413 7.800 -18.010 1.00 97.44 114 LEU A C 1
ATOM 877 O O . LEU A 1 114 ? 12.806 7.562 -16.966 1.00 97.44 114 LEU A O 1
ATOM 881 N N . LEU A 1 115 ? 14.747 7.827 -18.054 1.00 95.75 115 LEU A N 1
ATOM 882 C CA . LEU A 1 115 ? 15.596 7.583 -16.880 1.00 95.75 115 LEU A CA 1
ATOM 883 C C . LEU A 1 115 ? 15.571 8.744 -15.875 1.00 95.75 115 LEU A C 1
ATOM 885 O O . LEU A 1 115 ? 15.877 8.558 -14.698 1.00 95.75 115 LEU A O 1
ATOM 889 N N . GLU A 1 116 ? 15.246 9.951 -16.327 1.00 95.44 116 GLU A N 1
ATOM 890 C CA . GLU A 1 116 ? 14.998 11.094 -15.458 1.00 95.44 116 GLU A CA 1
ATOM 891 C C . GLU A 1 116 ? 13.655 10.990 -14.737 1.00 95.44 116 GLU A C 1
ATOM 893 O O . GLU A 1 116 ? 13.629 11.095 -13.510 1.00 95.44 116 GLU A O 1
ATOM 898 N N . ASP A 1 117 ? 12.581 10.686 -15.465 1.00 95.69 117 ASP A N 1
ATOM 899 C CA . ASP A 1 117 ? 11.229 10.522 -14.927 1.00 95.69 117 ASP A CA 1
ATOM 900 C C . ASP A 1 117 ? 11.179 9.421 -13.849 1.00 95.69 117 ASP A C 1
ATOM 902 O O . ASP A 1 117 ? 10.466 9.555 -12.852 1.00 95.69 117 ASP A O 1
ATOM 906 N N . ALA A 1 118 ? 12.016 8.380 -13.979 1.00 95.31 118 ALA A N 1
ATOM 907 C CA . ALA A 1 118 ? 12.198 7.329 -12.971 1.00 95.31 118 ALA A CA 1
ATOM 908 C C . ALA A 1 118 ? 12.504 7.885 -11.565 1.00 95.31 118 ALA A C 1
ATOM 910 O O . ALA A 1 118 ? 11.988 7.406 -10.548 1.00 95.31 118 ALA A O 1
ATOM 911 N N . ARG A 1 119 ? 13.304 8.958 -11.489 1.00 91.81 119 ARG A N 1
ATOM 912 C CA . ARG A 1 119 ? 13.675 9.586 -10.213 1.00 91.81 119 ARG A CA 1
ATOM 913 C C . ARG A 1 119 ? 12.474 10.220 -9.515 1.00 91.81 119 ARG A C 1
ATOM 915 O O . ARG A 1 119 ? 12.452 10.252 -8.286 1.00 91.81 119 ARG A O 1
ATOM 922 N N . GLY A 1 120 ? 11.469 10.666 -10.273 1.00 88.81 120 GLY A N 1
ATOM 923 C CA . GLY A 1 120 ? 10.272 11.335 -9.759 1.00 88.81 120 GLY A CA 1
ATOM 924 C C . GLY A 1 120 ? 9.413 10.474 -8.828 1.00 88.81 120 GLY A C 1
ATOM 925 O O . GLY A 1 120 ? 8.665 11.015 -8.019 1.00 88.81 120 GLY A O 1
ATOM 926 N N . PHE A 1 121 ? 9.548 9.145 -8.888 1.00 89.06 121 PHE A N 1
ATOM 927 C CA . PHE A 1 121 ? 8.846 8.213 -7.995 1.00 89.06 121 PHE A CA 1
ATOM 928 C C . PHE A 1 121 ? 9.785 7.336 -7.150 1.00 89.06 121 PHE A C 1
ATOM 930 O O . PHE A 1 121 ? 9.353 6.354 -6.549 1.00 89.06 121 PHE A O 1
ATOM 937 N N . GLY A 1 122 ? 11.067 7.704 -7.063 1.00 88.38 122 GLY A N 1
ATOM 938 C CA . GLY A 1 122 ? 12.045 7.017 -6.216 1.00 88.38 122 GLY A CA 1
ATOM 939 C C . GLY A 1 122 ? 12.784 5.852 -6.882 1.00 88.38 122 GLY A C 1
ATOM 940 O O . GLY A 1 122 ? 13.551 5.166 -6.205 1.00 88.38 122 GLY A O 1
ATOM 941 N N . LEU A 1 123 ? 12.630 5.640 -8.195 1.00 94.50 123 LEU A N 1
ATOM 942 C CA . LEU A 1 123 ? 13.445 4.691 -8.956 1.00 94.50 123 LEU A CA 1
ATOM 943 C C . LEU A 1 123 ? 14.775 5.346 -9.362 1.00 94.50 123 LEU A C 1
ATOM 945 O O . LEU A 1 123 ? 14.971 5.806 -10.483 1.00 94.50 123 LEU A O 1
ATOM 949 N N . ALA A 1 124 ? 15.705 5.413 -8.408 1.00 89.62 124 ALA A N 1
ATOM 950 C CA . ALA A 1 124 ? 17.075 5.872 -8.662 1.00 89.62 124 ALA A CA 1
ATOM 951 C C . ALA A 1 124 ? 17.997 4.739 -9.146 1.00 89.62 124 ALA A C 1
ATOM 953 O O . ALA A 1 124 ? 18.917 4.972 -9.925 1.00 89.62 124 ALA A O 1
ATOM 954 N N . ALA A 1 125 ? 17.759 3.525 -8.648 1.00 94.31 125 ALA A N 1
ATOM 955 C CA . ALA A 1 125 ? 18.424 2.294 -9.052 1.00 94.31 125 ALA A CA 1
ATOM 956 C C . ALA A 1 125 ? 17.474 1.112 -8.783 1.00 94.31 125 ALA A C 1
ATOM 958 O O . ALA A 1 125 ? 16.782 1.153 -7.757 1.00 94.31 125 ALA A O 1
ATOM 959 N N . PRO A 1 126 ? 17.452 0.070 -9.636 1.00 96.12 126 PRO A N 1
ATOM 960 C CA . PRO A 1 126 ? 16.533 -1.057 -9.476 1.00 96.12 126 PRO A CA 1
ATOM 961 C C . PRO A 1 126 ? 16.644 -1.761 -8.118 1.00 96.12 126 PRO A C 1
ATOM 963 O O . PRO A 1 126 ? 15.631 -1.907 -7.442 1.00 96.12 126 PRO A O 1
ATOM 966 N N . ASP A 1 127 ? 17.860 -2.067 -7.650 1.00 95.88 127 ASP A N 1
ATOM 967 C CA . ASP A 1 127 ? 18.068 -2.762 -6.366 1.00 95.88 127 ASP A CA 1
ATOM 968 C C . ASP A 1 127 ? 17.489 -1.977 -5.179 1.00 95.88 127 ASP A C 1
ATOM 970 O O . ASP A 1 127 ? 16.769 -2.513 -4.340 1.00 95.88 127 ASP A O 1
ATOM 974 N N . ARG A 1 128 ? 17.724 -0.658 -5.145 1.00 94.88 128 ARG A N 1
ATOM 975 C CA . ARG A 1 128 ? 17.200 0.217 -4.081 1.00 94.88 128 ARG A CA 1
ATOM 976 C C . ARG A 1 128 ? 15.679 0.322 -4.126 1.00 94.88 128 ARG A C 1
ATOM 978 O O . ARG A 1 128 ? 15.033 0.389 -3.082 1.00 94.88 128 ARG A O 1
ATOM 985 N N . PHE A 1 129 ? 15.111 0.369 -5.328 1.00 96.44 129 PHE A N 1
ATOM 986 C CA . PHE A 1 129 ? 13.666 0.401 -5.521 1.00 96.44 129 PHE A CA 1
ATOM 987 C C . PHE A 1 129 ? 13.023 -0.913 -5.065 1.00 96.44 129 PHE A C 1
ATOM 989 O O . PHE A 1 129 ? 12.024 -0.897 -4.345 1.00 96.44 129 PHE A O 1
ATOM 996 N N . ARG A 1 130 ? 13.651 -2.042 -5.405 1.00 97.06 130 ARG A N 1
ATOM 997 C CA . ARG A 1 130 ? 13.249 -3.382 -4.982 1.00 97.06 130 ARG A CA 1
ATOM 998 C C . ARG A 1 130 ? 13.250 -3.527 -3.466 1.00 97.06 130 ARG A C 1
ATOM 1000 O O . ARG A 1 130 ? 12.242 -3.955 -2.908 1.00 97.06 130 ARG A O 1
ATOM 1007 N N . ASP A 1 131 ? 14.337 -3.137 -2.805 1.00 95.62 131 ASP A N 1
ATOM 1008 C CA . ASP A 1 131 ? 14.447 -3.193 -1.344 1.00 95.62 131 ASP A CA 1
ATOM 1009 C C . ASP A 1 131 ? 13.359 -2.350 -0.670 1.00 95.62 131 ASP A C 1
ATOM 1011 O O . ASP A 1 131 ? 12.693 -2.802 0.264 1.00 95.62 131 ASP A O 1
ATOM 1015 N N . MET A 1 132 ? 13.120 -1.144 -1.190 1.00 94.69 132 MET A N 1
ATOM 1016 C CA . MET A 1 132 ? 12.086 -0.240 -0.695 1.00 94.69 132 MET A CA 1
ATOM 1017 C C . MET A 1 132 ? 10.673 -0.833 -0.827 1.00 94.69 132 MET A C 1
ATOM 1019 O O . MET A 1 132 ? 9.899 -0.788 0.139 1.00 94.69 132 MET A O 1
ATOM 1023 N N . LEU A 1 133 ? 10.326 -1.411 -1.984 1.00 95.62 133 LEU A N 1
ATOM 1024 C CA . LEU A 1 133 ? 9.009 -2.020 -2.176 1.00 95.62 133 LEU A CA 1
ATOM 1025 C C . LEU A 1 133 ? 8.845 -3.283 -1.326 1.00 95.62 133 LEU A C 1
ATOM 1027 O O . LEU A 1 133 ? 7.810 -3.454 -0.685 1.00 95.62 133 LEU A O 1
ATOM 1031 N N . LEU A 1 134 ? 9.863 -4.146 -1.257 1.00 95.44 134 LEU A N 1
ATOM 1032 C CA . LEU A 1 134 ? 9.808 -5.383 -0.471 1.00 95.44 134 LEU A CA 1
ATOM 1033 C C . L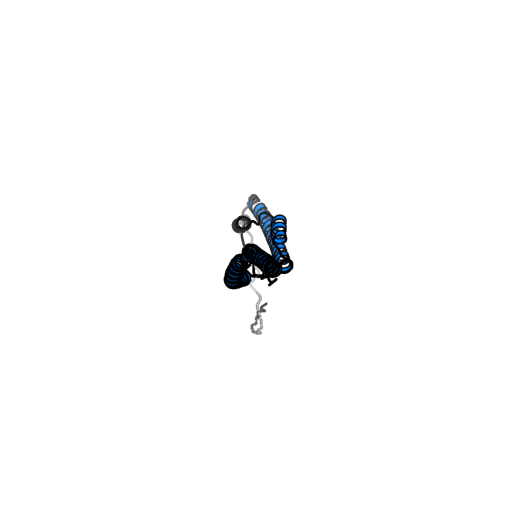EU A 1 134 ? 9.735 -5.136 1.036 1.00 95.44 134 LEU A C 1
ATOM 1035 O O . LEU A 1 134 ? 9.120 -5.938 1.740 1.00 95.44 134 LEU A O 1
ATOM 1039 N N . HIS A 1 135 ? 10.317 -4.040 1.528 1.00 94.75 135 HIS A N 1
ATOM 1040 C CA . HIS A 1 135 ? 10.165 -3.619 2.921 1.00 94.75 135 HIS A CA 1
ATOM 1041 C C . HIS A 1 135 ? 8.722 -3.211 3.257 1.00 94.75 135 HIS A C 1
ATOM 1043 O O . HIS A 1 135 ? 8.282 -3.356 4.396 1.00 94.75 135 HIS A O 1
ATOM 1049 N N . SER A 1 136 ? 7.980 -2.721 2.262 1.00 91.75 136 SER A N 1
ATOM 1050 C CA . SER A 1 136 ? 6.586 -2.281 2.407 1.00 91.75 136 SER A CA 1
ATOM 1051 C C . SER A 1 136 ? 5.574 -3.384 2.061 1.00 91.75 136 SER A C 1
ATOM 1053 O O . SER A 1 136 ? 4.386 -3.242 2.343 1.00 91.75 136 SER A O 1
ATOM 1055 N N . ALA A 1 137 ? 6.031 -4.481 1.451 1.00 93.81 137 ALA A N 1
ATOM 1056 C CA . ALA A 1 137 ? 5.194 -5.586 1.006 1.00 93.81 137 ALA A CA 1
ATOM 1057 C C . ALA A 1 137 ? 4.721 -6.467 2.171 1.00 93.81 137 ALA A C 1
ATOM 1059 O O . ALA A 1 137 ? 5.488 -6.817 3.074 1.00 93.81 137 ALA A O 1
ATOM 1060 N N . THR A 1 138 ? 3.469 -6.911 2.097 1.00 92.06 138 THR A N 1
ATOM 1061 C CA . THR A 1 138 ? 2.927 -7.941 2.989 1.00 92.06 138 THR A CA 1
ATOM 1062 C C . THR A 1 138 ? 3.144 -9.325 2.379 1.00 92.06 138 THR A C 1
ATOM 1064 O O . THR A 1 138 ? 3.830 -9.472 1.365 1.00 92.06 138 THR A O 1
ATOM 1067 N N . GLN A 1 139 ? 2.626 -10.380 3.011 1.00 91.62 139 GLN A N 1
ATOM 1068 C CA . GLN A 1 139 ? 2.669 -11.711 2.408 1.00 91.62 139 GLN A CA 1
ATOM 1069 C C . GLN A 1 139 ? 1.791 -11.773 1.154 1.00 91.62 139 GLN A C 1
ATOM 1071 O O . GLN A 1 139 ? 2.205 -12.361 0.159 1.00 91.62 139 GLN A O 1
ATOM 1076 N N . GLU A 1 140 ? 0.627 -11.128 1.196 1.00 90.31 140 GLU A N 1
ATOM 1077 C CA . GLU A 1 140 ? -0.352 -11.106 0.113 1.00 90.31 140 GLU A CA 1
ATOM 1078 C C . GLU A 1 140 ? 0.205 -10.398 -1.128 1.00 90.31 140 GLU A C 1
ATOM 1080 O O . GLU A 1 140 ? 0.135 -10.937 -2.221 1.00 90.31 140 GLU A O 1
ATOM 1085 N N . THR A 1 141 ? 0.855 -9.242 -0.963 1.00 95.12 141 THR A N 1
ATOM 1086 C CA . THR A 1 141 ? 1.328 -8.425 -2.097 1.00 95.12 141 THR A CA 1
ATOM 1087 C C . THR A 1 141 ? 2.722 -8.804 -2.605 1.00 95.12 141 THR A C 1
ATOM 1089 O O . THR A 1 141 ? 3.222 -8.220 -3.569 1.00 95.12 141 THR A O 1
ATOM 1092 N N . ARG A 1 142 ? 3.389 -9.785 -1.981 1.00 94.94 142 ARG A N 1
ATOM 1093 C CA . ARG A 1 142 ? 4.797 -10.115 -2.268 1.00 94.94 142 ARG A CA 1
ATOM 1094 C C . ARG A 1 142 ? 5.024 -10.582 -3.700 1.00 94.94 142 ARG A C 1
ATOM 1096 O O . ARG A 1 142 ? 6.041 -10.225 -4.296 1.00 94.94 142 ARG A O 1
ATOM 1103 N N . ALA A 1 143 ? 4.106 -11.379 -4.240 1.00 96.31 143 ALA A N 1
ATOM 1104 C CA . ALA A 1 143 ? 4.211 -11.887 -5.604 1.00 96.31 143 ALA A CA 1
ATOM 1105 C C . ALA A 1 143 ? 4.109 -10.740 -6.619 1.00 96.31 143 ALA A C 1
ATOM 1107 O O . ALA A 1 143 ? 5.003 -10.585 -7.454 1.00 96.31 143 ALA A O 1
ATOM 1108 N N . LEU A 1 144 ? 3.095 -9.882 -6.463 1.00 97.00 144 LEU A N 1
ATOM 1109 C CA . LEU A 1 144 ? 2.906 -8.674 -7.265 1.00 97.00 144 LEU A CA 1
ATOM 1110 C C . LEU A 1 144 ? 4.147 -7.772 -7.231 1.00 97.00 144 LEU A C 1
ATOM 1112 O O . LEU A 1 144 ? 4.685 -7.419 -8.279 1.00 97.00 144 LEU A O 1
ATOM 1116 N N . VAL A 1 145 ? 4.641 -7.441 -6.034 1.00 97.94 145 VAL A N 1
ATOM 1117 C CA . VAL A 1 145 ? 5.836 -6.597 -5.866 1.00 97.94 145 VAL A CA 1
ATOM 1118 C C . VAL A 1 145 ? 7.043 -7.207 -6.572 1.00 97.94 145 VAL A C 1
ATOM 1120 O O . VAL A 1 145 ? 7.742 -6.514 -7.303 1.00 97.94 145 VAL A O 1
ATOM 1123 N N . THR A 1 146 ? 7.270 -8.511 -6.402 1.00 98.00 146 THR A N 1
ATOM 1124 C CA . THR A 1 146 ? 8.396 -9.205 -7.045 1.00 98.00 146 THR A CA 1
ATOM 1125 C C . THR A 1 146 ? 8.317 -9.112 -8.569 1.00 98.00 146 THR A C 1
ATOM 1127 O O . THR A 1 146 ? 9.320 -8.821 -9.219 1.00 98.00 146 THR A O 1
ATOM 1130 N N . GLN A 1 147 ? 7.125 -9.304 -9.138 1.00 98.25 147 GLN A N 1
ATOM 1131 C CA . GLN A 1 147 ? 6.904 -9.214 -10.579 1.00 98.25 147 GLN A CA 1
ATOM 1132 C C . GLN A 1 147 ? 7.150 -7.797 -11.117 1.00 98.25 147 GLN A C 1
ATOM 1134 O O . GLN A 1 147 ? 7.770 -7.635 -12.168 1.00 98.25 147 GLN A O 1
ATOM 1139 N N . VAL A 1 148 ? 6.687 -6.767 -10.404 1.00 98.25 148 VAL A N 1
ATOM 1140 C CA . VAL A 1 148 ? 6.898 -5.364 -10.792 1.00 98.25 148 VAL A CA 1
ATOM 1141 C C . VAL A 1 148 ? 8.381 -5.000 -10.723 1.00 98.25 148 VAL A C 1
ATOM 1143 O O . VAL A 1 148 ? 8.895 -4.398 -11.663 1.00 98.25 148 VAL A O 1
ATOM 1146 N N . CYS A 1 149 ? 9.092 -5.416 -9.671 1.00 98.12 149 CYS A N 1
ATOM 1147 C CA . CYS A 1 149 ? 10.536 -5.197 -9.552 1.00 98.12 149 CYS A CA 1
ATOM 1148 C C . CYS A 1 149 ? 11.310 -5.823 -10.718 1.00 98.12 149 CYS A C 1
ATOM 1150 O O . CYS A 1 149 ? 12.136 -5.142 -11.317 1.00 98.12 149 CYS A O 1
ATOM 1152 N N . GLN A 1 150 ? 10.989 -7.064 -11.102 1.00 98.50 150 GLN A N 1
ATOM 1153 C CA . GLN A 1 150 ? 11.636 -7.712 -12.248 1.00 98.50 150 GLN A CA 1
ATOM 1154 C C . GLN A 1 150 ? 11.417 -6.922 -13.545 1.00 98.50 150 GLN A C 1
ATOM 1156 O O . GLN A 1 150 ? 12.356 -6.663 -14.290 1.00 98.50 150 GLN A O 1
ATOM 1161 N N . ARG A 1 151 ? 10.180 -6.477 -13.801 1.00 98.50 151 ARG A N 1
ATOM 1162 C CA . ARG A 1 151 ? 9.870 -5.666 -14.990 1.00 98.50 151 ARG A CA 1
ATOM 1163 C C . ARG A 1 151 ? 10.643 -4.347 -15.000 1.00 98.50 151 ARG A C 1
ATOM 1165 O O . ARG A 1 151 ? 11.104 -3.917 -16.055 1.00 98.50 151 ARG A O 1
ATOM 1172 N N . VAL A 1 152 ? 10.782 -3.714 -13.836 1.00 98.62 152 VAL A N 1
ATOM 1173 C CA . VAL A 1 152 ? 11.575 -2.492 -13.672 1.00 98.62 152 VAL A CA 1
ATOM 1174 C C . VAL A 1 152 ? 13.048 -2.753 -13.982 1.00 98.62 152 VAL A C 1
ATOM 1176 O O . VAL A 1 152 ? 13.644 -1.979 -14.729 1.00 98.62 152 VAL A O 1
ATOM 1179 N N . GLU A 1 153 ? 13.626 -3.832 -13.452 1.00 98.44 153 GLU A N 1
ATOM 1180 C CA . GLU A 1 153 ? 15.009 -4.244 -13.724 1.00 98.44 153 GLU A CA 1
ATOM 1181 C C . GLU A 1 153 ? 15.249 -4.459 -15.227 1.00 98.44 153 GLU A C 1
ATOM 1183 O O . GLU A 1 153 ? 16.200 -3.904 -15.785 1.00 98.44 153 GLU A O 1
ATOM 1188 N N . ASP A 1 154 ? 14.347 -5.178 -15.900 1.00 98.44 154 ASP A N 1
ATOM 1189 C CA . ASP A 1 154 ? 14.447 -5.477 -17.331 1.00 98.44 154 ASP A CA 1
ATOM 1190 C C . ASP A 1 154 ? 14.401 -4.198 -18.186 1.00 98.44 154 ASP A C 1
ATOM 1192 O O . ASP A 1 154 ? 15.275 -3.962 -19.029 1.00 98.44 154 ASP A O 1
ATOM 1196 N N . VAL A 1 155 ? 13.407 -3.329 -17.956 1.00 98.50 155 VAL A N 1
ATOM 1197 C CA . VAL A 1 155 ? 13.263 -2.064 -18.701 1.00 98.50 155 VAL A CA 1
ATOM 1198 C C . VAL A 1 155 ? 14.444 -1.136 -18.422 1.00 98.50 155 VAL A C 1
ATOM 1200 O O . VAL A 1 155 ? 14.978 -0.525 -19.351 1.00 98.50 155 VAL A O 1
ATOM 1203 N N . TRP A 1 156 ? 14.898 -1.054 -17.170 1.00 98.25 156 TRP A N 1
ATOM 1204 C CA . TRP A 1 156 ? 16.049 -0.238 -16.789 1.00 98.25 156 TRP A CA 1
ATOM 1205 C C . TRP A 1 156 ? 17.331 -0.685 -17.490 1.00 98.25 156 TRP A C 1
ATOM 1207 O O . TRP A 1 156 ? 18.070 0.150 -18.029 1.00 98.25 156 TRP A O 1
ATOM 1217 N N . LEU A 1 157 ? 17.600 -1.993 -17.515 1.00 97.94 157 LEU A N 1
ATOM 1218 C CA . LEU A 1 157 ? 18.759 -2.562 -18.197 1.00 97.94 157 LEU A CA 1
ATOM 1219 C C . LEU A 1 157 ? 18.727 -2.230 -19.692 1.00 97.94 157 LEU A C 1
ATOM 1221 O O . LEU A 1 157 ? 19.697 -1.692 -20.233 1.00 97.94 157 LEU A O 1
ATOM 1225 N N . MET A 1 158 ? 17.596 -2.487 -20.348 1.00 97.88 158 MET A N 1
ATOM 1226 C CA . MET A 1 158 ? 17.437 -2.248 -21.782 1.00 97.88 158 MET A CA 1
ATOM 1227 C C . MET A 1 158 ? 17.560 -0.760 -22.133 1.00 97.88 158 MET A C 1
ATOM 1229 O O . MET A 1 158 ? 18.254 -0.405 -23.092 1.00 97.88 158 MET A O 1
ATOM 1233 N N . ALA A 1 159 ? 16.968 0.128 -21.328 1.00 97.50 159 ALA A N 1
ATOM 1234 C CA . ALA A 1 159 ? 17.102 1.575 -21.489 1.00 97.50 159 ALA A CA 1
ATOM 1235 C C . ALA A 1 159 ? 18.560 2.026 -21.326 1.00 97.50 159 ALA A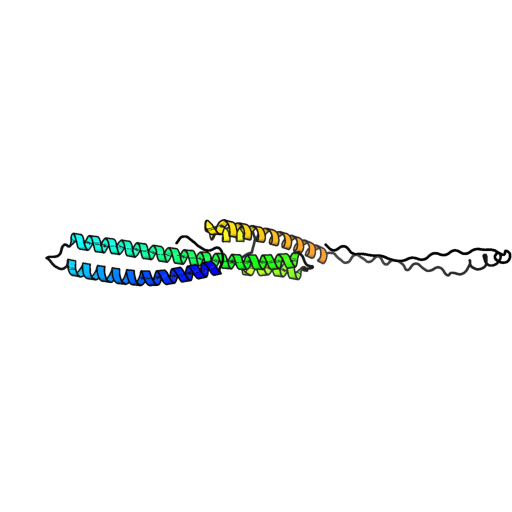 C 1
ATOM 1237 O O . ALA A 1 159 ? 19.063 2.804 -22.138 1.00 97.50 159 ALA A O 1
ATOM 1238 N N . SER A 1 160 ? 19.273 1.484 -20.337 1.00 96.94 160 SER A N 1
ATOM 1239 C CA . SER A 1 160 ? 20.686 1.796 -20.093 1.00 96.94 160 SER A CA 1
ATOM 1240 C C . SER A 1 160 ? 21.584 1.359 -21.258 1.00 96.94 160 SER A C 1
ATOM 1242 O O . SER A 1 160 ? 22.451 2.118 -21.700 1.00 96.94 160 SER A O 1
ATOM 1244 N N . VAL A 1 161 ? 21.343 0.169 -21.821 1.00 97.56 161 VAL A N 1
ATOM 1245 C CA . VAL A 1 161 ? 22.065 -0.340 -23.000 1.00 97.56 161 VAL A CA 1
ATOM 1246 C C . VAL A 1 161 ? 21.780 0.512 -24.241 1.00 97.56 161 VAL A C 1
ATOM 1248 O O . VAL A 1 161 ? 22.716 0.882 -24.965 1.00 97.56 161 VAL A O 1
ATOM 1251 N N . LYS A 1 162 ? 20.508 0.865 -24.484 1.00 96.69 162 LYS A N 1
ATOM 1252 C CA . LYS A 1 162 ? 20.110 1.736 -25.603 1.00 96.69 162 LYS A CA 1
ATOM 1253 C C . LYS A 1 162 ? 20.758 3.115 -25.468 1.00 96.69 162 LYS A C 1
ATOM 1255 O O . LYS A 1 162 ? 21.390 3.574 -26.420 1.00 96.69 162 LYS A O 1
ATOM 1260 N N . ARG A 1 163 ? 20.719 3.721 -24.273 1.00 97.19 163 ARG A N 1
ATOM 1261 C CA . ARG A 1 163 ? 21.386 4.997 -23.955 1.00 97.19 163 ARG A CA 1
ATOM 1262 C C . ARG A 1 163 ? 22.872 4.958 -24.298 1.00 97.19 163 ARG A C 1
ATOM 1264 O O . ARG A 1 163 ? 23.340 5.782 -25.080 1.00 97.19 163 ARG A O 1
ATOM 1271 N N . ALA A 1 164 ? 23.604 3.977 -23.769 1.00 97.19 164 ALA A N 1
ATOM 1272 C CA . ALA A 1 164 ? 25.044 3.855 -23.991 1.00 97.19 164 ALA A CA 1
ATOM 1273 C C . ALA A 1 164 ? 25.397 3.655 -25.476 1.00 97.19 164 ALA A C 1
ATOM 1275 O O . ALA A 1 164 ? 26.433 4.124 -25.951 1.00 97.19 164 ALA A O 1
ATOM 1276 N N . THR A 1 165 ? 24.546 2.950 -26.223 1.00 95.56 165 THR A N 1
ATOM 1277 C CA . THR A 1 165 ? 24.727 2.728 -27.665 1.00 95.56 165 THR A CA 1
ATOM 1278 C C . THR A 1 165 ? 24.507 4.010 -28.463 1.00 95.56 165 THR A C 1
ATOM 1280 O O . THR A 1 165 ? 25.340 4.354 -29.302 1.00 95.56 165 THR A O 1
ATOM 1283 N N . LEU A 1 166 ? 23.444 4.757 -28.160 1.00 95.19 166 LEU A N 1
ATOM 1284 C CA . LEU A 1 166 ? 23.145 6.034 -28.808 1.00 95.19 166 LEU A CA 1
ATOM 1285 C C . LEU A 1 166 ? 24.196 7.105 -28.482 1.00 95.19 166 LEU A C 1
ATOM 1287 O O . LEU A 1 166 ? 24.620 7.828 -29.379 1.00 95.19 166 LEU A O 1
ATOM 1291 N N . GLN A 1 167 ? 24.696 7.155 -27.243 1.00 96.06 167 GLN A N 1
ATOM 1292 C CA . GLN A 1 167 ? 25.804 8.040 -26.859 1.00 96.06 167 GLN A CA 1
ATOM 1293 C C . GLN A 1 167 ? 27.080 7.739 -27.658 1.00 96.06 167 GLN A C 1
ATOM 1295 O O . GLN A 1 167 ? 27.708 8.652 -28.193 1.00 96.06 167 GLN A O 1
ATOM 1300 N N . ARG A 1 168 ? 27.442 6.457 -27.806 1.00 94.75 168 ARG A N 1
ATOM 1301 C CA . ARG A 1 168 ? 28.590 6.043 -28.633 1.00 94.75 168 ARG A CA 1
ATOM 1302 C C . ARG A 1 168 ? 28.402 6.386 -30.111 1.00 94.75 168 ARG A C 1
ATOM 1304 O O . ARG A 1 168 ? 29.370 6.758 -30.771 1.00 94.75 168 ARG A O 1
ATOM 1311 N N . ALA A 1 169 ? 27.183 6.260 -30.635 1.00 91.06 169 ALA A N 1
ATOM 1312 C CA . ALA A 1 169 ? 26.870 6.638 -32.009 1.00 91.06 169 ALA A CA 1
ATOM 1313 C C . ALA A 1 169 ? 26.976 8.157 -32.225 1.00 91.06 169 ALA A C 1
ATOM 1315 O O . ALA A 1 169 ? 27.545 8.580 -33.227 1.00 91.06 169 ALA A O 1
ATOM 1316 N N . ALA A 1 170 ? 26.507 8.964 -31.270 1.00 89.44 170 ALA A N 1
ATOM 1317 C CA . ALA A 1 170 ? 26.585 10.423 -31.325 1.00 89.44 170 ALA A CA 1
ATOM 1318 C C . ALA A 1 170 ? 28.023 10.957 -31.195 1.00 89.44 170 ALA A C 1
ATOM 1320 O O . ALA A 1 170 ? 28.364 11.970 -31.797 1.00 89.44 170 ALA A O 1
ATOM 1321 N N . ALA A 1 171 ? 28.883 10.265 -30.441 1.00 88.31 171 ALA A N 1
ATOM 1322 C CA . ALA A 1 171 ? 30.284 10.642 -30.259 1.00 88.31 171 ALA A CA 1
ATOM 1323 C C . ALA A 1 171 ? 31.204 10.229 -31.426 1.00 88.31 171 ALA A C 1
ATOM 1325 O O . ALA A 1 171 ? 32.387 10.572 -31.422 1.00 88.31 171 ALA A O 1
ATOM 1326 N N . ARG A 1 172 ? 30.709 9.468 -32.415 1.00 81.38 172 ARG A N 1
ATOM 1327 C CA . ARG A 1 172 ? 31.522 9.045 -33.562 1.00 81.38 172 ARG A CA 1
ATOM 1328 C C . ARG A 1 172 ? 31.774 10.248 -34.484 1.00 81.38 172 ARG A C 1
ATOM 1330 O O . ARG A 1 172 ? 30.814 10.759 -35.058 1.00 81.38 172 ARG A O 1
ATOM 1337 N N . PRO A 1 173 ? 33.034 10.681 -34.683 1.00 69.56 173 PRO A N 1
ATOM 1338 C CA . PRO A 1 173 ? 33.331 11.756 -35.621 1.00 69.56 173 PRO A CA 1
ATOM 1339 C C . PRO A 1 173 ? 32.903 11.356 -37.037 1.00 69.56 173 PRO A C 1
ATOM 1341 O O . PRO A 1 173 ? 32.996 10.181 -37.415 1.00 69.56 173 PRO A O 1
ATOM 1344 N N . ALA A 1 174 ? 32.434 12.332 -37.821 1.00 66.00 174 ALA A N 1
ATOM 1345 C CA . ALA A 1 174 ? 32.108 12.120 -39.225 1.00 66.00 174 ALA A CA 1
ATOM 1346 C C . ALA A 1 174 ? 33.324 11.497 -39.922 1.00 66.00 174 ALA A C 1
ATOM 1348 O O . ALA A 1 174 ? 34.432 12.034 -39.849 1.00 66.00 174 ALA A O 1
ATOM 1349 N N . ARG A 1 175 ? 33.142 10.329 -40.554 1.00 65.69 175 ARG A N 1
ATOM 1350 C CA . ARG A 1 175 ? 34.233 9.712 -41.316 1.00 65.69 175 ARG A CA 1
ATOM 1351 C C . ARG A 1 175 ? 34.671 10.715 -42.388 1.00 65.69 175 ARG A C 1
ATOM 1353 O O . ARG A 1 175 ? 33.786 11.270 -43.044 1.00 65.69 175 ARG A O 1
ATOM 1360 N N . PRO A 1 176 ? 35.982 10.937 -42.595 1.00 68.31 176 PRO A N 1
ATOM 1361 C CA . PRO A 1 176 ? 36.448 11.710 -43.733 1.00 68.31 176 PRO A CA 1
ATOM 1362 C C . PRO A 1 176 ? 35.847 11.085 -44.985 1.00 68.31 176 PRO A C 1
ATOM 1364 O O . PRO A 1 176 ? 36.084 9.909 -45.274 1.00 68.31 176 PRO A O 1
ATOM 1367 N N . VAL A 1 177 ? 35.010 11.842 -45.686 1.00 67.44 177 VAL A N 1
ATOM 1368 C CA . VAL A 1 177 ? 34.498 11.411 -46.979 1.00 67.44 177 VAL A CA 1
ATOM 1369 C C . VAL A 1 177 ? 35.717 11.413 -47.889 1.00 67.44 177 VAL A C 1
ATOM 1371 O O . VAL A 1 177 ? 36.248 12.476 -48.205 1.00 67.44 177 VAL A O 1
ATOM 1374 N N . HIS A 1 178 ? 36.244 10.234 -48.226 1.00 71.31 178 HIS A N 1
ATOM 1375 C CA . HIS A 1 178 ? 37.282 10.149 -49.243 1.00 71.31 178 HIS A CA 1
ATOM 1376 C C . HIS A 1 178 ? 36.624 10.646 -50.529 1.00 71.31 178 HIS A C 1
ATOM 1378 O O . HIS A 1 178 ? 35.697 10.007 -51.029 1.00 71.31 178 HIS A O 1
ATOM 1384 N N . ALA A 1 179 ? 37.017 11.834 -50.992 1.00 66.81 179 ALA A N 1
ATOM 1385 C CA . ALA A 1 179 ? 36.520 12.377 -52.241 1.00 66.81 179 ALA A CA 1
ATOM 1386 C C . ALA A 1 179 ? 36.905 11.384 -53.340 1.00 66.81 179 ALA A C 1
ATOM 1388 O O . ALA A 1 179 ? 38.081 11.239 -53.666 1.00 66.81 179 ALA A O 1
ATOM 1389 N N . VAL A 1 180 ? 35.923 10.644 -53.855 1.00 65.50 180 VAL A N 1
ATOM 1390 C CA . VAL A 1 180 ? 36.124 9.805 -55.033 1.00 65.50 180 VAL A CA 1
ATOM 1391 C C . VAL A 1 180 ? 36.416 10.776 -56.179 1.00 65.50 180 VAL A C 1
ATOM 1393 O O . VAL A 1 180 ? 35.569 11.634 -56.446 1.00 65.50 180 VAL A O 1
ATOM 1396 N N . PRO A 1 181 ? 37.596 10.717 -56.827 1.00 67.44 181 PRO A N 1
ATOM 1397 C CA . PRO A 1 181 ? 37.863 11.553 -57.986 1.00 67.44 181 PRO A CA 1
ATOM 1398 C C . PRO A 1 181 ? 36.774 11.284 -59.027 1.00 67.44 181 PRO A C 1
ATOM 1400 O O . PRO A 1 181 ? 36.455 10.111 -59.252 1.00 67.44 181 PRO A O 1
ATOM 1403 N N . PRO A 1 182 ? 36.187 12.315 -59.660 1.00 64.56 182 PRO A N 1
ATOM 1404 C CA . PRO A 1 182 ? 35.289 12.083 -60.777 1.00 64.56 182 PRO A CA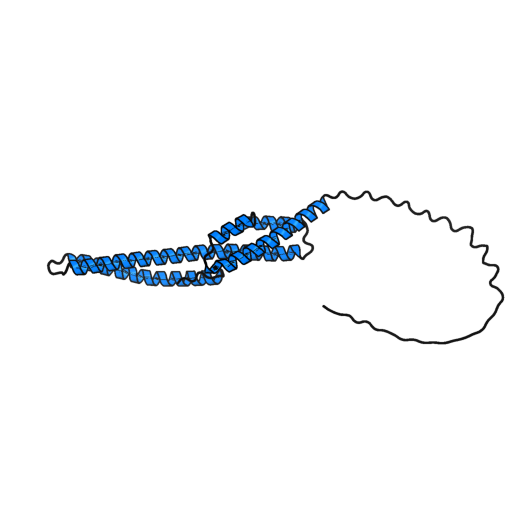 1
ATOM 1405 C C . PRO A 1 182 ? 36.046 11.237 -61.800 1.00 64.56 182 PRO A C 1
ATOM 1407 O O . PRO A 1 182 ? 37.128 11.623 -62.249 1.00 64.56 182 PRO A O 1
ATOM 1410 N N . GLN A 1 183 ? 35.513 10.056 -62.124 1.00 60.66 183 GLN A N 1
ATOM 1411 C CA . GLN A 1 183 ? 36.017 9.286 -63.252 1.00 60.66 183 GLN A CA 1
ATOM 1412 C C . GLN A 1 183 ? 35.915 10.204 -64.466 1.00 60.66 183 GLN A C 1
ATOM 1414 O O . GLN A 1 183 ? 34.819 10.577 -64.883 1.00 60.66 183 GLN A O 1
ATOM 1419 N N . SER A 1 184 ? 37.068 10.635 -64.978 1.00 59.09 184 SER A N 1
ATOM 1420 C CA . SER A 1 184 ? 37.138 11.352 -66.238 1.00 59.09 184 SER A CA 1
ATOM 1421 C C . SER A 1 184 ? 36.523 10.431 -67.284 1.00 59.09 184 SER A C 1
ATOM 1423 O O . SER A 1 184 ? 37.076 9.374 -67.591 1.00 59.09 184 SER A O 1
ATOM 1425 N N . ALA A 1 185 ? 35.339 10.791 -67.775 1.00 56.56 185 ALA A N 1
ATOM 1426 C CA . ALA A 1 185 ? 34.827 10.219 -69.000 1.00 56.56 185 ALA A CA 1
ATOM 1427 C C . ALA A 1 185 ? 35.843 10.583 -70.086 1.00 56.56 185 ALA A C 1
ATOM 1429 O O . ALA A 1 185 ? 35.950 11.744 -70.483 1.00 56.56 185 ALA A O 1
ATOM 1430 N N . ALA A 1 186 ? 36.646 9.602 -70.498 1.00 55.91 186 ALA A N 1
ATOM 1431 C CA . ALA A 1 186 ? 37.505 9.746 -71.657 1.00 55.91 186 ALA A CA 1
ATOM 1432 C C . ALA A 1 1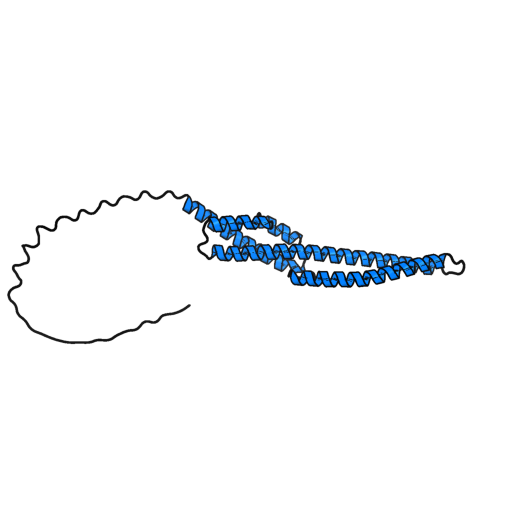86 ? 36.630 10.149 -72.860 1.00 55.91 186 ALA A C 1
ATOM 1434 O O . ALA A 1 186 ? 35.531 9.602 -73.013 1.00 55.91 186 ALA A O 1
ATOM 1435 N N . PRO A 1 187 ? 37.075 11.094 -73.704 1.00 46.44 187 PRO A N 1
ATOM 1436 C CA . PRO A 1 187 ? 36.335 11.453 -74.899 1.00 46.44 187 PRO A CA 1
ATOM 1437 C C . PRO A 1 187 ? 36.157 10.215 -75.784 1.00 46.44 187 PRO A C 1
ATOM 1439 O O . PRO A 1 187 ? 37.126 9.571 -76.190 1.00 46.44 187 PRO A O 1
ATOM 1442 N N . LEU A 1 188 ? 34.898 9.884 -76.070 1.00 56.28 188 LEU A N 1
ATOM 1443 C CA . LEU A 1 188 ? 34.497 8.961 -77.125 1.00 56.28 188 LEU A CA 1
ATOM 1444 C C . LEU A 1 188 ? 34.852 9.586 -78.478 1.00 56.28 188 LEU A C 1
ATOM 1446 O O . LEU A 1 188 ? 33.984 10.136 -79.135 1.00 56.28 188 LEU A O 1
ATOM 1450 N N . ASP A 1 189 ? 36.114 9.516 -78.890 1.00 53.62 189 ASP A N 1
ATOM 1451 C CA . ASP A 1 189 ? 36.524 9.841 -80.258 1.00 53.62 189 ASP A CA 1
ATOM 1452 C C . ASP A 1 189 ? 37.812 9.093 -80.613 1.00 53.62 189 ASP A C 1
ATOM 1454 O O . ASP A 1 189 ? 38.910 9.613 -80.448 1.00 53.62 189 ASP A O 1
ATOM 1458 N N . ALA A 1 190 ? 37.660 7.842 -81.073 1.00 47.59 190 ALA A N 1
ATOM 1459 C CA . ALA A 1 190 ? 38.560 7.175 -82.036 1.00 47.59 190 ALA A CA 1
ATOM 1460 C C . ALA A 1 190 ? 38.175 5.710 -82.357 1.00 47.59 190 ALA A C 1
ATOM 1462 O O . ALA A 1 190 ? 39.009 4.965 -82.866 1.00 47.59 190 ALA A O 1
ATOM 1463 N N . GLN A 1 191 ? 36.936 5.246 -82.117 1.00 47.16 191 GLN A N 1
ATOM 1464 C CA . GLN A 1 191 ? 36.568 3.871 -82.507 1.00 47.16 191 GLN A CA 1
ATOM 1465 C C . GLN A 1 191 ? 35.115 3.691 -82.970 1.00 47.16 191 GLN A C 1
ATOM 1467 O O . GLN A 1 191 ? 34.484 2.682 -82.691 1.00 47.16 191 GLN A O 1
ATOM 1472 N N . VAL A 1 192 ? 34.587 4.655 -83.733 1.00 47.59 192 VAL A N 1
ATOM 1473 C CA . VAL A 1 192 ? 33.305 4.507 -84.466 1.00 47.59 192 VAL A CA 1
ATOM 1474 C C . VAL A 1 192 ? 33.506 4.429 -85.993 1.00 47.59 192 VAL A C 1
ATOM 1476 O O . VAL A 1 192 ? 32.576 4.142 -86.738 1.00 47.59 192 VAL A O 1
ATOM 1479 N N . ARG A 1 193 ? 34.739 4.562 -86.505 1.00 41.38 193 ARG A N 1
ATOM 1480 C CA . ARG A 1 193 ? 35.017 4.509 -87.958 1.00 41.38 193 ARG A CA 1
ATOM 1481 C C . ARG A 1 193 ? 35.449 3.151 -88.530 1.00 41.38 193 ARG A C 1
ATOM 1483 O O . ARG A 1 193 ? 35.706 3.082 -89.725 1.00 41.38 193 ARG A O 1
ATOM 1490 N N . ALA A 1 194 ? 35.476 2.075 -87.741 1.00 45.31 194 ALA A N 1
ATOM 1491 C CA . ALA A 1 194 ? 35.956 0.764 -88.210 1.00 45.31 194 ALA A CA 1
ATOM 1492 C C . ALA A 1 194 ? 34.898 -0.357 -88.283 1.00 45.31 194 ALA A C 1
ATOM 1494 O O . ALA A 1 194 ? 35.234 -1.456 -88.706 1.00 45.31 194 ALA A O 1
ATOM 1495 N N . LEU A 1 195 ? 33.628 -0.112 -87.931 1.00 43.91 195 LEU A N 1
ATOM 1496 C CA . LEU A 1 195 ? 32.573 -1.147 -87.991 1.00 43.91 195 LEU A CA 1
ATOM 1497 C C . LEU A 1 195 ? 31.414 -0.824 -88.949 1.00 43.91 195 LEU A C 1
ATOM 1499 O O . LEU A 1 195 ? 30.443 -1.567 -89.022 1.00 43.91 195 LEU A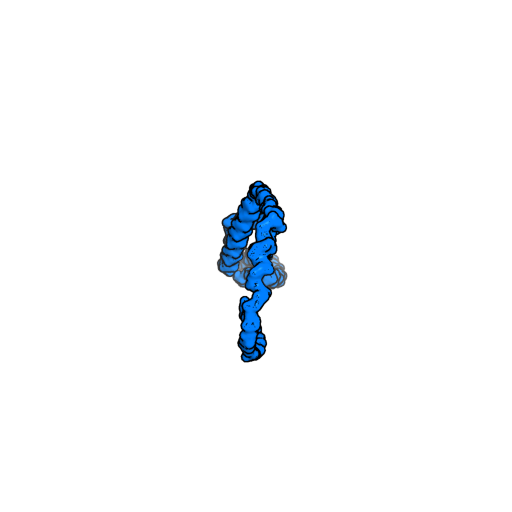 O 1
ATOM 1503 N N . HIS A 1 196 ? 31.537 0.237 -89.752 1.00 44.06 196 HIS A N 1
ATOM 1504 C CA . HIS A 1 196 ? 30.530 0.617 -90.752 1.00 44.06 196 HIS A CA 1
ATOM 1505 C C . HIS A 1 196 ? 30.765 0.028 -92.159 1.00 44.06 196 HIS A C 1
ATOM 1507 O O . HIS A 1 196 ? 30.112 0.458 -93.107 1.00 44.06 196 HIS A O 1
ATOM 1513 N N . PHE A 1 197 ? 31.659 -0.960 -92.322 1.00 38.62 197 PHE A N 1
ATOM 1514 C CA . PHE A 1 197 ? 31.986 -1.532 -93.642 1.00 38.62 197 PHE A CA 1
ATOM 1515 C C . PHE A 1 197 ? 31.732 -3.042 -93.793 1.00 38.62 197 PHE A C 1
ATOM 1517 O O . PHE A 1 197 ? 32.339 -3.690 -94.638 1.00 38.62 197 PHE A O 1
ATOM 1524 N N . THR A 1 198 ? 30.837 -3.649 -93.009 1.00 40.50 198 THR A N 1
ATOM 1525 C CA . THR A 1 198 ? 30.499 -5.077 -93.221 1.00 40.50 198 THR A CA 1
ATOM 1526 C C . THR A 1 198 ? 29.062 -5.435 -92.848 1.00 40.50 198 THR A C 1
ATOM 1528 O O . THR A 1 198 ? 28.788 -6.501 -92.312 1.00 40.50 198 THR A O 1
ATOM 1531 N N . ALA A 1 199 ? 28.112 -4.551 -93.154 1.00 43.28 199 ALA A N 1
ATOM 1532 C CA . ALA A 1 199 ? 26.686 -4.860 -93.037 1.00 43.28 199 ALA A CA 1
ATOM 1533 C C . ALA A 1 199 ? 25.900 -4.362 -94.256 1.00 43.28 199 ALA A C 1
ATOM 1535 O O . ALA A 1 199 ? 24.896 -3.671 -94.133 1.00 43.28 199 ALA A O 1
ATOM 1536 N N . VAL A 1 200 ? 26.367 -4.721 -95.453 1.00 44.41 200 VAL A N 1
ATOM 1537 C CA . VAL A 1 200 ? 25.523 -4.783 -96.650 1.00 44.41 200 VAL A CA 1
ATOM 1538 C C . VAL A 1 200 ? 25.897 -6.071 -97.375 1.00 44.41 200 VAL A C 1
ATOM 1540 O O . VAL A 1 200 ? 27.019 -6.177 -97.855 1.00 44.41 200 VAL A O 1
ATOM 1543 N N . LEU A 1 201 ? 24.942 -7.010 -97.413 1.00 37.41 201 LEU A N 1
ATOM 1544 C CA . LEU A 1 201 ? 24.854 -8.261 -98.199 1.00 37.41 201 LEU A CA 1
ATOM 1545 C C . LEU A 1 201 ? 24.747 -9.538 -97.354 1.00 37.41 201 LEU A C 1
ATOM 1547 O O . LEU A 1 201 ? 25.698 -10.299 -97.235 1.00 37.41 201 LEU A O 1
ATOM 1551 N N . HIS A 1 202 ? 23.553 -9.764 -96.801 1.00 38.75 202 HIS A N 1
ATOM 1552 C CA . HIS A 1 202 ? 22.738 -10.979 -96.997 1.00 38.75 202 HIS A CA 1
ATOM 1553 C C . HIS A 1 202 ? 21.516 -10.867 -96.062 1.00 38.75 202 HIS A C 1
ATOM 1555 O O . HIS A 1 202 ? 21.660 -10.886 -94.846 1.00 38.75 202 HIS A O 1
ATOM 1561 N N . THR A 1 203 ? 20.312 -10.497 -96.524 1.00 34.16 203 THR A N 1
ATOM 1562 C CA . THR A 1 203 ? 19.278 -11.416 -97.066 1.00 34.16 203 THR A CA 1
ATOM 1563 C C . THR A 1 203 ? 19.396 -12.832 -96.484 1.00 34.16 203 THR A C 1
ATOM 1565 O O . THR A 1 203 ? 20.410 -13.485 -96.658 1.00 34.16 203 THR A O 1
ATOM 1568 N N . GLY A 1 204 ? 18.424 -13.424 -95.800 1.00 30.47 204 GLY A N 1
ATOM 1569 C CA . GLY A 1 204 ? 17.017 -13.145 -95.567 1.00 30.47 204 GLY A CA 1
ATOM 1570 C C . GLY A 1 204 ? 16.406 -14.381 -94.878 1.00 30.47 204 GLY A C 1
ATOM 1571 O O . GLY A 1 204 ? 17.113 -15.344 -94.601 1.00 30.47 204 GLY A O 1
ATOM 1572 N N . LEU A 1 205 ? 15.082 -14.348 -94.708 1.00 34.38 205 LEU A N 1
ATOM 1573 C CA . LEU A 1 205 ? 14.168 -15.436 -94.318 1.00 34.38 205 LEU A CA 1
ATOM 1574 C C . LEU A 1 205 ? 13.977 -15.772 -92.822 1.00 34.38 205 LEU A C 1
ATOM 1576 O O . LEU A 1 205 ? 14.798 -16.429 -92.203 1.00 34.38 205 LEU A O 1
ATOM 1580 N N . ALA A 1 206 ? 12.750 -15.436 -92.382 1.00 35.59 206 ALA A N 1
ATOM 1581 C CA . ALA A 1 206 ? 11.764 -16.306 -91.713 1.00 35.59 206 ALA A CA 1
ATOM 1582 C C . ALA A 1 206 ? 12.102 -16.813 -90.281 1.00 35.59 206 ALA A C 1
ATOM 1584 O O . ALA A 1 206 ? 13.225 -17.155 -89.973 1.00 35.59 206 ALA A O 1
ATOM 1585 N N . THR A 1 207 ? 11.196 -16.935 -89.305 1.00 37.16 207 THR A N 1
ATOM 1586 C CA . THR A 1 207 ? 9.733 -17.069 -89.313 1.00 37.16 207 THR A CA 1
ATOM 1587 C C . THR A 1 207 ? 9.181 -16.804 -87.898 1.00 37.16 207 THR A C 1
ATOM 1589 O O . THR A 1 207 ? 9.895 -16.886 -86.906 1.00 37.16 207 THR A O 1
ATOM 1592 N N . LYS A 1 208 ? 7.881 -16.502 -87.846 1.00 40.31 208 LYS A N 1
ATOM 1593 C CA . LYS A 1 208 ? 6.977 -16.294 -86.698 1.00 40.31 208 LYS A CA 1
ATOM 1594 C C . LYS A 1 208 ? 6.984 -17.410 -85.632 1.00 40.31 208 LYS A C 1
ATOM 1596 O O . LYS A 1 208 ? 7.081 -18.568 -86.009 1.00 40.31 208 LYS A O 1
ATOM 1601 N N . HIS A 1 209 ? 6.700 -17.050 -84.370 1.00 39.22 209 HIS A N 1
ATOM 1602 C CA . HIS A 1 209 ? 5.660 -17.601 -83.453 1.00 39.22 209 HIS A CA 1
ATOM 1603 C C . HIS A 1 209 ? 5.921 -17.055 -82.024 1.00 39.22 209 HIS A C 1
ATOM 1605 O O . HIS A 1 209 ? 6.982 -17.286 -81.468 1.00 39.22 209 HIS A O 1
ATOM 1611 N N . ASN A 1 210 ? 5.152 -16.095 -81.494 1.00 37.88 210 ASN A N 1
ATOM 1612 C CA . ASN A 1 210 ? 3.876 -16.217 -80.763 1.00 37.88 210 ASN A CA 1
ATOM 1613 C C . ASN A 1 210 ? 3.957 -17.094 -79.491 1.00 37.88 210 ASN A C 1
ATOM 1615 O O . ASN A 1 210 ? 3.991 -18.308 -79.627 1.00 37.88 210 ASN A O 1
ATOM 1619 N N . PHE A 1 211 ? 3.922 -16.501 -78.287 1.00 40.72 211 PHE A N 1
ATOM 1620 C CA . PHE A 1 211 ? 2.820 -16.677 -77.323 1.00 40.72 211 PHE A CA 1
ATOM 1621 C C . PHE A 1 211 ? 2.974 -15.786 -76.075 1.00 40.72 211 PHE A C 1
ATOM 1623 O O . PHE A 1 211 ? 4.063 -15.451 -75.620 1.00 40.72 211 PHE A O 1
ATOM 1630 N N . ARG A 1 212 ? 1.805 -15.396 -75.579 1.00 39.78 212 ARG A N 1
ATOM 1631 C CA . ARG A 1 212 ? 1.433 -14.488 -74.489 1.00 39.78 212 ARG A CA 1
ATOM 1632 C C . ARG A 1 212 ? 0.996 -15.330 -73.285 1.00 39.78 212 ARG A C 1
ATOM 1634 O O . ARG A 1 212 ? 0.378 -16.349 -73.556 1.00 39.78 212 ARG A O 1
ATOM 1641 N N . THR A 1 213 ? 1.226 -14.861 -72.048 1.00 42.16 213 THR A N 1
ATOM 1642 C CA . THR A 1 213 ? 0.353 -14.934 -70.830 1.00 42.16 213 THR A CA 1
ATOM 1643 C C . THR A 1 213 ? 1.212 -14.667 -69.583 1.00 42.16 213 THR A C 1
ATOM 1645 O O . THR A 1 213 ? 2.210 -15.342 -69.379 1.00 42.16 213 THR A O 1
ATOM 1648 N N . GLU A 1 214 ? 1.061 -13.533 -68.894 1.00 38.19 214 GLU A N 1
ATOM 1649 C CA . GLU A 1 214 ? 0.099 -13.219 -67.812 1.00 38.19 214 GLU A CA 1
ATOM 1650 C C . GLU A 1 214 ? 0.428 -13.806 -66.421 1.00 38.19 214 GLU A C 1
ATOM 1652 O O . GLU A 1 214 ? 0.405 -15.011 -66.230 1.00 38.19 214 GLU A O 1
ATOM 1657 N N . ARG A 1 215 ? 0.650 -12.865 -65.479 1.00 41.25 215 ARG A N 1
ATOM 1658 C CA . ARG A 1 215 ? 0.200 -12.766 -64.069 1.00 41.25 215 ARG A CA 1
ATOM 1659 C C . ARG A 1 215 ? 0.283 -14.004 -63.150 1.00 41.25 215 ARG A C 1
ATOM 1661 O O . ARG A 1 215 ? -0.358 -15.007 -63.410 1.00 41.25 215 ARG A O 1
ATOM 1668 N N . LEU A 1 216 ? 0.828 -13.837 -61.938 1.00 43.59 216 LEU A N 1
ATOM 1669 C CA . LEU A 1 216 ? 0.069 -13.451 -60.727 1.00 43.59 216 LEU A CA 1
ATOM 1670 C C . LEU A 1 216 ? 0.981 -13.401 -59.477 1.00 43.59 216 LEU A C 1
ATOM 1672 O O . LEU A 1 216 ? 1.849 -14.246 -59.290 1.00 43.59 216 LEU A O 1
ATOM 1676 N N . ILE A 1 217 ? 0.720 -12.409 -58.623 1.00 47.34 217 ILE A N 1
ATOM 1677 C CA . ILE A 1 217 ? 1.131 -12.273 -57.209 1.00 47.34 217 ILE A CA 1
ATOM 1678 C C . ILE A 1 217 ? 0.011 -12.910 -56.347 1.00 47.34 217 ILE A C 1
ATOM 1680 O O . ILE A 1 217 ? -1.137 -12.884 -56.801 1.00 47.34 217 ILE A O 1
ATOM 1684 N N . PRO A 1 218 ? 0.278 -13.498 -55.160 1.00 53.50 218 PRO A N 1
ATOM 1685 C CA . PRO A 1 218 ? -0.029 -12.816 -53.877 1.00 53.50 218 PRO A CA 1
ATOM 1686 C C . PRO A 1 218 ? 1.024 -13.100 -52.773 1.00 53.50 218 PRO A C 1
ATOM 1688 O O . PRO A 1 218 ? 1.588 -14.184 -52.700 1.00 53.50 218 PRO A O 1
ATOM 1691 N N . THR A 1 219 ? 1.477 -12.105 -52.004 1.00 43.25 219 THR A N 1
ATOM 1692 C CA . THR A 1 219 ? 0.920 -11.642 -50.709 1.00 43.25 219 THR A CA 1
ATOM 1693 C C . THR A 1 219 ? 0.732 -12.760 -49.676 1.00 43.25 219 THR A C 1
ATOM 1695 O O . THR A 1 219 ? -0.243 -13.502 -49.748 1.00 43.25 219 THR A O 1
ATOM 1698 N N . ILE A 1 220 ? 1.609 -12.811 -48.665 1.00 51.50 220 ILE A N 1
ATOM 1699 C CA . ILE A 1 220 ? 1.343 -13.480 -47.383 1.00 51.50 220 ILE A CA 1
ATOM 1700 C C . ILE A 1 220 ? 1.595 -12.486 -46.249 1.00 51.50 220 ILE A C 1
ATOM 1702 O O . ILE A 1 220 ? 2.653 -11.868 -46.155 1.00 51.50 220 ILE A O 1
ATOM 1706 N N . VAL A 1 221 ? 0.546 -12.351 -45.447 1.00 48.09 221 VAL A N 1
ATOM 1707 C CA . VAL A 1 221 ? 0.431 -11.689 -44.151 1.00 48.09 221 VAL A CA 1
ATOM 1708 C C . VAL A 1 221 ? 0.956 -12.642 -43.078 1.00 48.09 221 VAL A C 1
ATOM 1710 O O . VAL A 1 221 ? 0.571 -13.811 -43.102 1.00 48.09 221 VAL A O 1
ATOM 1713 N N . LEU A 1 222 ? 1.775 -12.138 -42.153 1.00 50.44 222 LEU A N 1
ATOM 1714 C CA . LEU A 1 222 ? 1.789 -12.463 -40.718 1.00 50.44 222 LEU A CA 1
ATOM 1715 C C . LEU A 1 222 ? 2.634 -11.417 -39.984 1.00 50.44 222 LEU A C 1
ATOM 1717 O O . LEU A 1 222 ? 3.745 -11.122 -40.478 1.00 50.44 222 LEU A O 1
#

Organism: Euphydryas editha (NCBI:txid104508)

Sequence (222 aa):
MTEVGETAIRVDDLIQEANEFEKLCNCDLEAASAVIEEGEKLMKDPLSSVDHIESKCEELRRTSSLLIEKIQKRNMLLTKARELMDRIDKANSWCATGVEILAGEGGLLAVDKLLEDARGFGLAAPDRFRDMLLHSATQETRALVTQVCQRVEDVWLMASVKRATLQRAAARPARPVHAVPPQSAAPLDAQVRALHFTAVLHTGLATKHNFRTERLIPTIVL

pLDDT: mean 85.05, std 20.55, range [30.47, 98.62]